Protein AF-A0A9W7M050-F1 (afdb_monomer_lite)

Secondary structure (DSSP, 8-state):
--HHHHHHHHHHTT-HHHHHHHTTS-TT---TTS--HHHHHHHTT-HHHHHHHHHHT--TT-----S-HHHHGGG---EEEEEE--TT--HHHHHHHHTTHHHHEEEEEEEEE---TTTT-HHHHHHHHHHHHHHHHHTTEEEEEEEEE-GGG--TTTTTT-SS-S---SEEEEEEEEE-----

InterPro domains:
  IPR029063 S-adenosyl-L-methionine-dependent methyltransferase superfamily [G3DSA:3.40.50.150] (47-179)
  IPR029063 S-adenosyl-L-methionine-dependent methyltransferase superfamily [SSF53335] (47-177)
  IPR051038 RMT2/GAMT Methyltransferase [PTHR32379] (58-179)

Structure (mmCIF, N/CA/C/O backbone):
data_AF-A0A9W7M050-F1
#
_entry.id   AF-A0A9W7M050-F1
#
loop_
_atom_site.group_PDB
_atom_site.id
_atom_site.type_symbol
_atom_site.label_atom_id
_atom_site.label_alt_id
_atom_site.label_comp_id
_atom_site.label_asym_id
_atom_site.label_entity_id
_atom_site.label_seq_id
_atom_site.pdbx_PDB_ins_code
_atom_site.Cartn_x
_atom_site.Cartn_y
_atom_site.Cartn_z
_atom_site.occupancy
_atom_site.B_iso_or_equiv
_atom_site.auth_seq_id
_atom_site.auth_comp_id
_atom_site.auth_asym_id
_atom_site.auth_atom_id
_atom_site.pdbx_PDB_model_num
ATOM 1 N N . MET A 1 1 ? 12.787 -13.987 -18.150 1.00 59.19 1 MET A N 1
ATOM 2 C CA . MET A 1 1 ? 12.359 -12.717 -17.549 1.00 59.19 1 MET A CA 1
ATOM 3 C C . MET A 1 1 ? 10.960 -12.915 -17.038 1.00 59.19 1 MET A C 1
ATOM 5 O O . MET A 1 1 ? 10.138 -13.454 -17.777 1.00 59.19 1 MET A O 1
ATOM 9 N N . GLU A 1 2 ? 10.729 -12.560 -15.784 1.00 73.81 2 GLU A N 1
ATOM 10 C CA . GLU A 1 2 ? 9.375 -12.525 -15.234 1.00 73.81 2 GLU A CA 1
ATOM 11 C C . GLU A 1 2 ? 8.538 -11.481 -15.983 1.00 73.81 2 GLU A C 1
ATOM 13 O O . GLU A 1 2 ? 9.077 -10.521 -16.540 1.00 73.81 2 GLU A O 1
ATOM 18 N N . THR A 1 3 ? 7.216 -11.657 -16.009 1.00 80.50 3 THR A N 1
ATOM 19 C CA . THR A 1 3 ? 6.269 -10.783 -16.727 1.00 80.50 3 THR A CA 1
ATOM 20 C C . THR A 1 3 ? 6.495 -9.298 -16.417 1.00 80.50 3 THR A C 1
ATOM 22 O O . THR A 1 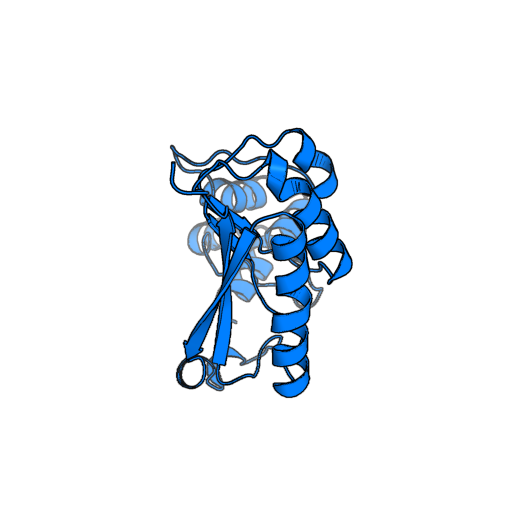3 ? 6.405 -8.448 -17.299 1.00 80.50 3 THR A O 1
ATOM 25 N N . GLY A 1 4 ? 6.849 -8.989 -15.169 1.00 80.00 4 GLY A N 1
ATOM 26 C CA . GLY A 1 4 ? 7.155 -7.640 -14.712 1.00 80.00 4 GLY A CA 1
ATOM 27 C C . GLY A 1 4 ? 8.453 -7.042 -15.271 1.00 80.00 4 GLY A C 1
ATOM 28 O O . GLY A 1 4 ? 8.472 -5.886 -15.695 1.00 80.00 4 GLY A O 1
ATOM 29 N N . GLU A 1 5 ? 9.529 -7.829 -15.345 1.00 82.69 5 GLU A N 1
ATOM 30 C CA . GLU A 1 5 ? 10.791 -7.402 -15.967 1.00 82.69 5 GLU A CA 1
ATOM 31 C C . GLU A 1 5 ? 10.604 -7.156 -17.467 1.00 82.69 5 GLU A C 1
ATOM 33 O O . GLU A 1 5 ? 11.090 -6.161 -18.003 1.00 82.69 5 GLU A O 1
ATOM 38 N N . GLN A 1 6 ? 9.850 -8.039 -18.133 1.00 88.12 6 GLN A N 1
ATOM 39 C CA . GLN A 1 6 ? 9.508 -7.895 -19.548 1.00 88.12 6 GLN A CA 1
ATOM 40 C C . GLN A 1 6 ? 8.700 -6.624 -19.808 1.00 88.12 6 GLN A C 1
ATOM 42 O O . GLN A 1 6 ? 8.883 -5.996 -20.850 1.00 88.12 6 GLN A O 1
ATOM 47 N N . LEU A 1 7 ? 7.821 -6.248 -18.874 1.00 89.31 7 LEU A N 1
ATOM 48 C CA . LEU A 1 7 ? 7.060 -5.008 -18.953 1.00 89.31 7 LEU A CA 1
ATOM 49 C C . LEU A 1 7 ? 7.968 -3.783 -18.781 1.00 89.31 7 LEU A C 1
ATOM 51 O O . LEU A 1 7 ? 7.862 -2.842 -19.562 1.00 89.31 7 LEU A O 1
ATOM 55 N N . CYS A 1 8 ? 8.895 -3.805 -17.819 1.00 89.06 8 CYS A N 1
ATOM 56 C CA . CYS A 1 8 ? 9.870 -2.725 -17.638 1.00 89.06 8 CYS A CA 1
ATOM 57 C C . CYS A 1 8 ? 10.791 -2.568 -18.858 1.00 89.06 8 CYS A C 1
ATOM 59 O O . CYS A 1 8 ? 11.098 -1.454 -19.273 1.00 89.06 8 CYS A O 1
ATOM 61 N N . GLU A 1 9 ? 11.234 -3.676 -19.453 1.00 90.88 9 GLU A N 1
ATOM 62 C CA . GLU A 1 9 ? 12.021 -3.659 -20.687 1.00 90.88 9 GLU A CA 1
ATOM 63 C C . GLU A 1 9 ? 11.214 -3.110 -21.872 1.00 90.88 9 GLU A C 1
ATOM 65 O O . GLU A 1 9 ? 11.725 -2.278 -22.619 1.00 90.88 9 GLU A O 1
ATOM 70 N N . ALA A 1 10 ? 9.952 -3.526 -22.022 1.00 92.25 10 ALA A N 1
ATOM 71 C CA . ALA A 1 10 ? 9.064 -3.017 -23.064 1.00 92.25 10 ALA A CA 1
ATOM 72 C C . ALA A 1 10 ? 8.846 -1.503 -22.930 1.00 92.25 10 ALA A C 1
ATOM 74 O O . ALA A 1 10 ? 8.980 -0.779 -23.912 1.00 92.25 10 ALA A O 1
ATOM 75 N N . ALA A 1 11 ? 8.595 -1.026 -21.706 1.00 92.06 11 ALA A N 1
ATOM 76 C CA . ALA A 1 11 ? 8.464 0.395 -21.403 1.00 92.06 11 ALA A CA 1
ATOM 77 C C . ALA A 1 11 ? 9.743 1.183 -21.728 1.00 92.06 11 ALA A C 1
ATOM 79 O O . ALA A 1 11 ? 9.670 2.242 -22.337 1.00 92.06 11 ALA A O 1
ATOM 80 N N . ARG A 1 12 ? 10.928 0.653 -21.395 1.00 92.62 12 ARG A N 1
ATOM 81 C CA . ARG A 1 12 ? 12.217 1.304 -21.699 1.00 92.62 12 ARG A CA 1
ATOM 82 C C . ARG A 1 12 ? 12.488 1.448 -23.202 1.00 92.62 12 ARG A C 1
ATOM 84 O O . ARG A 1 12 ? 13.210 2.359 -23.600 1.00 92.62 12 ARG A O 1
ATOM 91 N N . ASN A 1 13 ? 11.944 0.549 -24.018 1.00 93.56 13 ASN A N 1
ATOM 92 C CA . ASN A 1 13 ? 12.212 0.474 -25.455 1.00 93.56 13 ASN A CA 1
ATOM 93 C C . ASN A 1 13 ? 11.056 1.000 -26.328 1.00 93.56 13 ASN A C 1
ATOM 95 O O . ASN A 1 13 ? 11.101 0.803 -27.539 1.00 93.56 13 ASN A O 1
ATOM 99 N N . ASP A 1 14 ? 10.031 1.620 -25.731 1.00 94.06 14 ASP A N 1
ATOM 100 C CA . ASP A 1 14 ? 8.805 2.070 -26.416 1.00 94.06 14 ASP A CA 1
ATOM 101 C C . ASP A 1 14 ? 8.083 0.949 -27.205 1.00 94.06 14 ASP A C 1
ATOM 103 O O . ASP A 1 14 ? 7.452 1.164 -28.241 1.00 94.06 14 ASP A O 1
ATOM 107 N N . ASP A 1 15 ? 8.162 -0.299 -26.720 1.00 95.19 15 ASP A N 1
ATOM 108 C CA . ASP A 1 15 ? 7.455 -1.437 -27.320 1.00 95.19 15 ASP A CA 1
ATOM 109 C C . ASP A 1 15 ? 5.988 -1.439 -26.873 1.00 95.19 15 ASP A C 1
ATOM 111 O O . ASP A 1 15 ? 5.554 -2.196 -25.997 1.00 95.19 15 ASP A O 1
ATOM 115 N N . LEU A 1 16 ? 5.204 -0.552 -27.486 1.00 93.38 16 LEU A N 1
ATOM 116 C CA . LEU A 1 16 ? 3.806 -0.322 -27.135 1.00 93.38 16 LEU A CA 1
ATOM 117 C C . LEU A 1 16 ? 2.936 -1.581 -27.263 1.00 93.38 16 LEU A C 1
ATOM 119 O O . LEU A 1 16 ? 2.001 -1.774 -26.483 1.00 93.38 16 LEU A O 1
ATOM 123 N N . ALA A 1 17 ? 3.213 -2.447 -28.242 1.00 94.19 17 ALA A N 1
ATOM 124 C CA . ALA A 1 17 ? 2.464 -3.688 -28.430 1.00 94.19 17 ALA A CA 1
ATOM 125 C C . ALA A 1 17 ? 2.671 -4.628 -27.238 1.00 94.19 17 ALA A C 1
ATOM 127 O O . ALA A 1 17 ? 1.705 -5.174 -26.693 1.00 94.19 17 ALA A O 1
ATOM 128 N N . LYS A 1 18 ? 3.921 -4.758 -26.786 1.00 92.94 18 LYS A N 1
ATOM 129 C CA . LYS A 1 18 ? 4.263 -5.572 -25.626 1.00 92.94 18 LYS A CA 1
ATOM 130 C C . LYS A 1 18 ? 3.755 -4.946 -24.328 1.00 92.94 18 LYS A C 1
ATOM 132 O O . LYS A 1 18 ? 3.152 -5.671 -23.539 1.00 92.94 18 LYS A O 1
ATOM 137 N N . VAL A 1 19 ? 3.858 -3.623 -24.151 1.00 91.50 19 VAL A N 1
ATOM 138 C CA . VAL A 1 19 ? 3.256 -2.904 -23.006 1.00 91.50 19 VAL A CA 1
ATOM 139 C C . VAL A 1 19 ? 1.749 -3.163 -22.925 1.00 91.50 19 VAL A C 1
ATOM 141 O O . VAL A 1 19 ? 1.258 -3.536 -21.865 1.00 91.50 19 VAL A O 1
ATOM 144 N N . LYS A 1 20 ? 1.012 -3.069 -24.042 1.00 91.88 20 LYS A N 1
ATOM 145 C CA . LYS A 1 20 ? -0.431 -3.384 -24.087 1.00 91.88 20 LYS A CA 1
ATOM 146 C C . LYS A 1 20 ? -0.733 -4.830 -23.701 1.00 91.88 20 LYS A C 1
ATOM 148 O O . LYS A 1 20 ? -1.694 -5.073 -22.981 1.00 91.88 20 LYS A O 1
ATOM 153 N N . SER A 1 21 ? 0.077 -5.780 -24.169 1.00 92.00 21 SER A N 1
ATOM 154 C CA . SER A 1 21 ? -0.119 -7.206 -23.871 1.00 92.00 21 SER A CA 1
ATOM 155 C C . SER A 1 21 ? 0.186 -7.581 -22.418 1.00 92.00 21 SER A C 1
ATOM 157 O O . SER A 1 21 ? -0.372 -8.547 -21.905 1.00 92.00 21 SER A O 1
ATOM 159 N N . LEU A 1 22 ? 1.064 -6.815 -21.766 1.00 88.50 22 LEU A N 1
ATOM 160 C CA . LEU A 1 22 ? 1.535 -7.053 -20.402 1.00 88.50 22 LEU A CA 1
ATOM 161 C C . LEU A 1 22 ? 0.888 -6.099 -19.383 1.00 88.50 22 LEU A C 1
ATOM 163 O O . LEU A 1 22 ? 1.173 -6.189 -18.189 1.00 88.50 22 LEU A O 1
ATOM 167 N N . ALA A 1 23 ? 0.022 -5.184 -19.823 1.00 81.50 23 ALA A N 1
ATOM 168 C CA . ALA A 1 23 ? -0.703 -4.280 -18.943 1.00 81.50 23 ALA A CA 1
ATOM 169 C C . ALA A 1 23 ? -1.569 -5.084 -17.956 1.00 81.50 23 ALA A C 1
ATOM 171 O O . ALA A 1 23 ? -2.355 -5.942 -18.354 1.00 81.50 23 ALA A O 1
ATOM 172 N N . GLY A 1 24 ? -1.405 -4.817 -16.658 1.00 73.69 24 GLY A N 1
ATOM 173 C CA . GLY A 1 24 ? -1.996 -5.625 -15.584 1.00 73.69 24 GLY A CA 1
ATOM 174 C C . GLY A 1 24 ? -1.065 -6.697 -15.004 1.00 73.69 24 GLY A C 1
ATOM 175 O O . GLY A 1 24 ? -1.483 -7.435 -14.113 1.00 73.69 24 GLY A O 1
ATOM 176 N N . ALA A 1 25 ? 0.190 -6.773 -15.465 1.00 75.38 25 ALA A N 1
ATOM 177 C CA . ALA A 1 25 ? 1.250 -7.495 -14.764 1.00 75.38 25 ALA A CA 1
ATOM 178 C C . ALA A 1 25 ? 1.427 -6.974 -13.318 1.00 75.38 25 ALA A C 1
ATOM 180 O O . ALA A 1 25 ? 1.003 -5.854 -13.015 1.00 75.38 25 ALA A O 1
ATOM 181 N N . PRO A 1 26 ? 2.051 -7.765 -12.422 1.00 66.31 26 PRO A N 1
ATOM 182 C CA . PRO A 1 26 ? 2.241 -7.384 -11.026 1.00 66.31 26 PRO A CA 1
ATOM 183 C C . PRO A 1 26 ? 2.876 -5.997 -10.886 1.00 66.31 26 PRO A C 1
ATOM 185 O O . PRO A 1 26 ? 3.926 -5.714 -11.463 1.00 66.31 26 PRO A O 1
ATOM 188 N N . TRP A 1 27 ? 2.218 -5.131 -10.120 1.00 66.62 27 TRP A N 1
ATOM 189 C CA . TRP A 1 27 ? 2.580 -3.719 -9.971 1.00 66.62 27 TRP A CA 1
ATOM 190 C C . TRP A 1 27 ? 3.880 -3.506 -9.180 1.00 66.62 27 TRP A C 1
ATOM 192 O O . TRP A 1 27 ? 4.499 -2.454 -9.295 1.00 66.62 27 TRP A O 1
ATOM 202 N N . ASN A 1 28 ? 4.311 -4.505 -8.404 1.00 68.94 28 ASN A N 1
ATOM 203 C CA . ASN A 1 28 ? 5.553 -4.492 -7.631 1.00 68.94 28 ASN A CA 1
ATOM 204 C C . ASN A 1 28 ? 6.797 -4.849 -8.466 1.00 68.94 28 ASN A C 1
ATOM 206 O O . ASN A 1 28 ? 7.894 -4.960 -7.920 1.00 68.94 28 ASN A O 1
ATOM 210 N N . ALA A 1 29 ? 6.639 -5.065 -9.772 1.00 75.88 29 ALA A N 1
ATOM 211 C CA . ALA A 1 29 ? 7.754 -5.318 -10.662 1.00 75.88 29 ALA A CA 1
ATOM 212 C C . ALA A 1 29 ? 8.567 -4.047 -10.916 1.00 75.88 29 ALA A C 1
ATOM 214 O O . ALA A 1 29 ? 8.060 -3.055 -11.443 1.00 75.88 29 ALA A O 1
ATOM 215 N N . LEU A 1 30 ? 9.853 -4.118 -10.591 1.00 80.94 30 LEU A N 1
ATOM 216 C CA . LEU A 1 30 ? 10.809 -3.043 -10.805 1.00 80.94 30 LEU A CA 1
ATOM 217 C C . LEU A 1 30 ? 11.945 -3.536 -11.697 1.00 80.94 30 LEU A C 1
ATOM 219 O O . LEU A 1 30 ? 12.305 -4.712 -11.715 1.00 80.94 30 LEU A O 1
ATOM 223 N N . SER A 1 31 ? 12.532 -2.611 -12.443 1.00 82.50 31 SER A N 1
ATOM 224 C CA . SER A 1 31 ? 13.787 -2.849 -13.145 1.00 82.50 31 SER A CA 1
ATOM 225 C C . SER A 1 31 ? 14.973 -2.964 -12.177 1.00 82.50 31 SER A C 1
ATOM 227 O O . SER A 1 31 ? 14.872 -2.625 -11.000 1.00 82.50 31 SER A O 1
ATOM 229 N N . GLN A 1 32 ? 16.142 -3.374 -12.683 1.00 80.12 32 GLN A N 1
ATOM 230 C CA . GLN A 1 32 ? 17.382 -3.437 -11.890 1.00 80.12 32 GLN A CA 1
ATOM 231 C C . GLN A 1 32 ? 17.797 -2.086 -11.277 1.00 80.12 32 GLN A C 1
ATOM 233 O O . GLN A 1 32 ? 18.514 -2.063 -10.282 1.00 80.12 32 GLN A O 1
ATOM 238 N N . SER A 1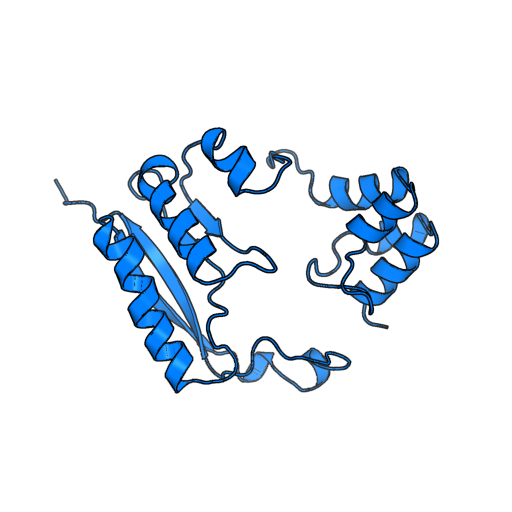 33 ? 17.341 -0.968 -11.852 1.00 82.50 33 SER A N 1
ATOM 239 C CA . SER A 1 33 ? 17.532 0.392 -11.335 1.00 82.50 33 SER A CA 1
ATOM 240 C C . SER A 1 33 ? 16.413 0.846 -10.385 1.00 82.50 33 SER A C 1
ATOM 242 O O . SER A 1 33 ? 16.316 2.031 -10.086 1.00 82.50 33 SER A O 1
ATOM 244 N N . ASN A 1 34 ? 15.577 -0.078 -9.899 1.00 82.31 34 ASN A N 1
ATOM 245 C CA . ASN A 1 34 ? 14.461 0.174 -8.982 1.00 82.31 34 ASN A CA 1
ATOM 246 C C . ASN A 1 34 ? 13.384 1.130 -9.538 1.00 82.31 34 ASN A C 1
ATOM 248 O O . ASN A 1 34 ? 12.714 1.821 -8.777 1.00 82.31 34 ASN A O 1
ATOM 252 N N . GLN A 1 35 ? 13.227 1.169 -10.864 1.00 85.62 35 GLN A N 1
ATOM 253 C CA . GLN A 1 35 ? 12.197 1.950 -11.562 1.00 85.62 35 GLN A CA 1
ATOM 254 C C . GLN A 1 35 ? 11.082 1.034 -12.060 1.00 85.62 35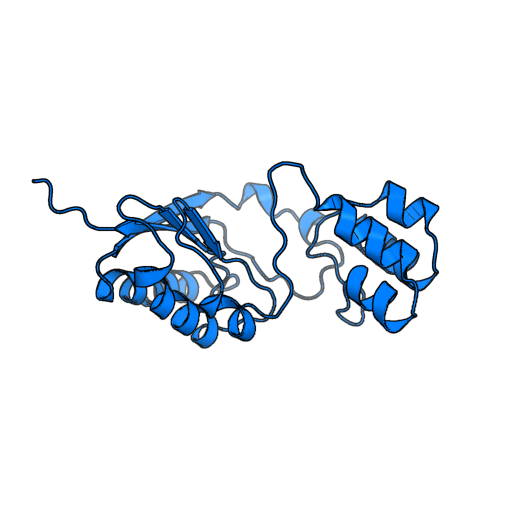 GLN A C 1
ATOM 256 O O . GLN A 1 35 ? 11.378 -0.028 -12.624 1.00 85.62 35 GLN A O 1
ATOM 261 N N . SER A 1 36 ? 9.830 1.458 -11.905 1.00 89.25 36 SER A N 1
ATOM 262 C CA . SER A 1 36 ? 8.673 0.782 -12.492 1.00 89.25 36 SER A CA 1
ATOM 263 C C . SER A 1 36 ? 8.595 1.019 -14.005 1.00 89.25 36 SER A C 1
ATOM 265 O O . SER A 1 36 ? 9.238 1.914 -14.558 1.00 89.25 36 SER A O 1
ATOM 267 N N . ALA A 1 37 ? 7.760 0.244 -14.699 1.00 90.81 37 ALA A N 1
ATOM 268 C CA . ALA A 1 37 ? 7.465 0.480 -16.113 1.00 90.81 37 ALA A CA 1
ATOM 269 C C . ALA A 1 37 ? 6.856 1.875 -16.368 1.00 90.81 37 ALA A C 1
ATOM 271 O O . ALA A 1 37 ? 7.095 2.471 -17.419 1.00 90.81 37 ALA A O 1
ATOM 272 N N . GLY A 1 38 ? 6.098 2.407 -15.402 1.00 90.62 38 GLY A N 1
ATOM 273 C CA . GLY A 1 38 ? 5.542 3.758 -15.467 1.00 90.62 38 GLY A CA 1
ATOM 274 C C . GLY A 1 38 ? 6.632 4.825 -15.403 1.00 90.62 38 GLY A C 1
ATOM 275 O O . GLY A 1 38 ? 6.668 5.694 -16.271 1.00 90.62 38 GLY A O 1
ATOM 276 N N . ASP A 1 39 ? 7.555 4.703 -14.442 1.00 90.81 39 ASP A N 1
ATOM 277 C CA . ASP A 1 39 ? 8.692 5.625 -14.287 1.00 90.81 39 ASP A CA 1
ATOM 278 C C . ASP A 1 39 ? 9.554 5.638 -15.551 1.00 90.81 39 ASP A C 1
ATOM 280 O O . ASP A 1 39 ? 9.840 6.695 -16.103 1.00 90.81 39 ASP A O 1
ATOM 284 N N . LEU A 1 40 ? 9.886 4.453 -16.077 1.00 93.19 40 LEU A N 1
ATOM 285 C CA . LEU A 1 40 ? 10.680 4.311 -17.300 1.00 93.19 40 LEU A CA 1
ATOM 286 C C . LEU A 1 40 ? 10.008 4.960 -18.515 1.00 93.19 40 LEU A C 1
ATOM 288 O O . LEU A 1 40 ? 10.692 5.583 -19.324 1.00 93.19 40 LEU A O 1
ATOM 292 N N . SER A 1 41 ? 8.685 4.822 -18.640 1.00 93.44 41 SER A N 1
ATOM 293 C CA . SER A 1 41 ? 7.928 5.447 -19.732 1.00 93.44 41 SER A CA 1
ATOM 294 C C . SER A 1 41 ? 7.953 6.973 -19.615 1.00 93.44 41 SER A C 1
ATOM 296 O O . SER A 1 41 ? 8.178 7.663 -20.606 1.00 93.44 41 SER A O 1
ATOM 298 N N . MET A 1 42 ? 7.763 7.508 -18.405 1.00 92.56 42 MET A N 1
ATOM 299 C CA . MET A 1 42 ? 7.758 8.953 -18.154 1.00 92.56 42 MET A CA 1
ATOM 300 C C . MET A 1 42 ? 9.142 9.583 -18.330 1.00 92.56 42 MET A C 1
ATOM 302 O O . MET A 1 42 ? 9.260 10.590 -19.028 1.00 92.56 42 MET A O 1
ATOM 306 N N . ASP A 1 43 ? 10.185 8.976 -17.760 1.00 92.81 43 ASP A N 1
ATOM 307 C CA . ASP A 1 43 ? 11.568 9.466 -17.839 1.00 92.81 43 ASP A CA 1
ATOM 308 C C . ASP A 1 43 ? 12.074 9.521 -19.290 1.00 92.81 43 ASP A C 1
ATOM 310 O O . ASP A 1 43 ? 12.859 10.400 -19.649 1.00 92.81 43 ASP A O 1
ATOM 314 N N . ALA A 1 44 ? 11.608 8.598 -20.138 1.00 92.62 44 ALA A N 1
ATOM 315 C CA . ALA A 1 44 ? 11.955 8.539 -21.556 1.00 92.62 44 ALA A CA 1
ATOM 316 C C . ALA A 1 44 ? 11.029 9.371 -22.468 1.00 92.62 44 ALA A C 1
ATOM 318 O O . ALA A 1 44 ? 11.296 9.492 -23.663 1.00 92.62 44 ALA A O 1
ATOM 319 N N . GLY A 1 45 ? 9.955 9.963 -21.930 1.00 93.94 45 GLY A N 1
ATOM 320 C CA . GLY A 1 45 ? 8.979 10.741 -22.700 1.00 93.94 45 GLY A CA 1
ATOM 321 C C . GLY A 1 45 ? 7.992 9.906 -23.529 1.00 93.94 45 GLY A C 1
ATOM 322 O O . GLY A 1 45 ? 7.332 10.443 -24.419 1.00 93.94 45 GLY A O 1
ATOM 323 N N . TYR A 1 46 ? 7.857 8.609 -23.246 1.00 95.75 46 TYR A N 1
ATOM 324 C CA . TYR A 1 46 ? 6.943 7.689 -23.931 1.00 95.75 46 TYR A CA 1
ATOM 325 C C . TYR A 1 46 ? 5.525 7.777 -23.355 1.00 95.75 46 TYR A C 1
ATOM 327 O O . TYR A 1 46 ? 5.040 6.896 -22.638 1.00 95.75 46 TYR A O 1
ATOM 335 N N . GLN A 1 47 ? 4.849 8.878 -23.684 1.00 94.06 47 GLN A N 1
ATOM 336 C CA . GLN A 1 47 ? 3.519 9.209 -23.172 1.00 94.06 47 GLN A CA 1
ATOM 337 C C . GLN A 1 47 ? 2.476 8.111 -23.453 1.00 94.06 47 GLN A C 1
ATOM 339 O O . GLN A 1 47 ? 1.696 7.770 -22.567 1.00 94.06 47 GLN A O 1
ATOM 344 N N . GLU A 1 48 ? 2.471 7.514 -24.650 1.00 94.25 48 GLU A N 1
ATOM 345 C CA . GLU A 1 48 ? 1.497 6.468 -25.003 1.00 94.25 48 GLU A CA 1
ATOM 346 C C . GLU A 1 48 ? 1.676 5.193 -24.168 1.00 94.25 48 GLU A C 1
ATOM 348 O O . GLU A 1 48 ? 0.691 4.599 -23.721 1.00 94.25 48 GLU A O 1
ATOM 353 N N . ALA A 1 49 ? 2.922 4.776 -23.920 1.00 92.75 49 ALA A N 1
ATOM 354 C CA . ALA A 1 49 ? 3.219 3.622 -23.077 1.00 92.75 49 ALA A CA 1
ATOM 355 C C . ALA A 1 49 ? 2.757 3.864 -21.631 1.00 92.75 49 ALA A C 1
ATOM 357 O O . ALA A 1 49 ? 2.076 3.014 -21.047 1.00 92.75 49 ALA A O 1
ATOM 358 N N . PHE A 1 50 ? 3.039 5.053 -21.087 1.00 91.94 50 PHE A N 1
ATOM 359 C CA . PHE A 1 50 ? 2.548 5.464 -19.771 1.00 91.94 50 PHE A CA 1
ATOM 360 C C . PHE A 1 50 ? 1.015 5.471 -19.705 1.00 91.94 50 PHE A C 1
ATOM 362 O O . PHE A 1 50 ? 0.423 4.948 -18.760 1.00 91.94 50 PHE A O 1
ATOM 369 N N . GLU A 1 51 ? 0.346 6.010 -20.725 1.00 91.62 51 GLU A N 1
ATOM 370 C CA . GLU A 1 51 ? -1.113 6.052 -20.777 1.00 91.62 51 GLU A CA 1
ATOM 371 C C . GLU A 1 51 ? -1.737 4.661 -20.838 1.00 91.62 51 GLU A C 1
ATOM 373 O O . GLU A 1 51 ? -2.754 4.436 -20.186 1.00 91.62 51 GLU A O 1
ATOM 378 N N . VAL A 1 52 ? -1.143 3.708 -21.560 1.00 91.38 52 VAL A N 1
ATOM 379 C CA . VAL A 1 52 ? -1.606 2.311 -21.557 1.00 91.38 52 VAL A CA 1
ATOM 380 C C . VAL A 1 52 ? -1.534 1.713 -20.152 1.00 91.38 52 VAL A C 1
ATOM 382 O O . VAL A 1 52 ? -2.519 1.129 -19.692 1.00 91.38 52 VAL A O 1
ATOM 385 N N . LEU A 1 53 ? -0.406 1.893 -19.460 1.00 89.38 53 LEU A N 1
ATOM 386 C CA . LEU A 1 53 ? -0.221 1.424 -18.084 1.00 89.38 53 LEU A CA 1
ATOM 387 C C . LEU A 1 53 ? -1.254 2.050 -17.139 1.00 89.38 53 LEU A C 1
ATOM 389 O O . LEU A 1 53 ? -1.912 1.346 -16.375 1.00 89.38 53 LEU A O 1
ATOM 393 N N . LEU A 1 54 ? -1.456 3.364 -17.241 1.00 87.88 54 LEU A N 1
ATOM 394 C CA . LEU A 1 54 ? -2.426 4.105 -16.440 1.00 87.88 54 LEU A CA 1
ATOM 395 C C . LEU A 1 54 ? -3.873 3.679 -16.737 1.00 87.88 54 LEU A C 1
ATOM 397 O O . LEU A 1 54 ? -4.689 3.517 -15.827 1.00 87.88 54 LEU A O 1
ATOM 401 N N . ASN A 1 55 ? -4.211 3.497 -18.013 1.00 88.25 55 ASN A N 1
ATOM 402 C CA . ASN A 1 55 ? -5.558 3.146 -18.456 1.00 88.25 55 ASN A CA 1
ATOM 403 C C . ASN A 1 55 ? -5.952 1.722 -18.046 1.00 88.25 55 ASN A C 1
ATOM 405 O O . ASN A 1 55 ? -7.142 1.473 -17.872 1.00 88.25 55 ASN A O 1
ATOM 409 N N . ALA A 1 56 ? -4.996 0.822 -17.799 1.00 84.5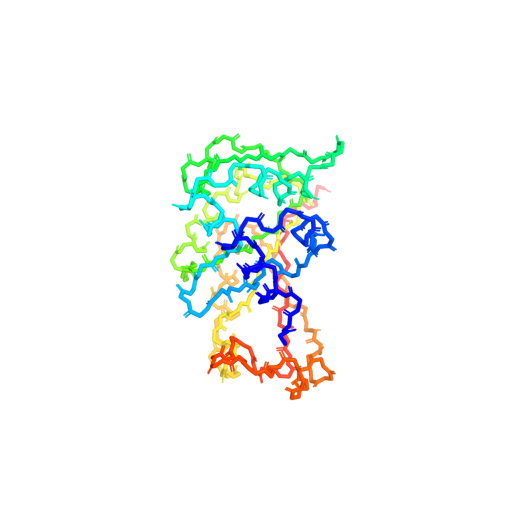6 56 ALA A N 1
ATOM 410 C CA . ALA A 1 56 ? -5.283 -0.496 -17.227 1.00 84.56 56 ALA A CA 1
ATOM 411 C C . ALA A 1 56 ? -5.948 -0.408 -15.835 1.00 84.56 56 ALA A C 1
ATOM 413 O O . ALA A 1 56 ? -6.738 -1.277 -15.461 1.00 84.56 56 ALA A O 1
ATOM 414 N N . GLY A 1 57 ? -5.673 0.667 -15.085 1.00 78.50 57 GLY A N 1
ATOM 415 C CA . GLY A 1 57 ? -6.315 0.964 -13.803 1.00 78.50 57 GLY A CA 1
ATOM 416 C C . GLY A 1 57 ? -7.660 1.695 -13.916 1.00 78.50 57 GLY A C 1
ATOM 417 O O . GLY A 1 57 ? -8.418 1.727 -12.947 1.00 78.50 57 GLY A O 1
ATOM 418 N N . LYS A 1 58 ? -7.997 2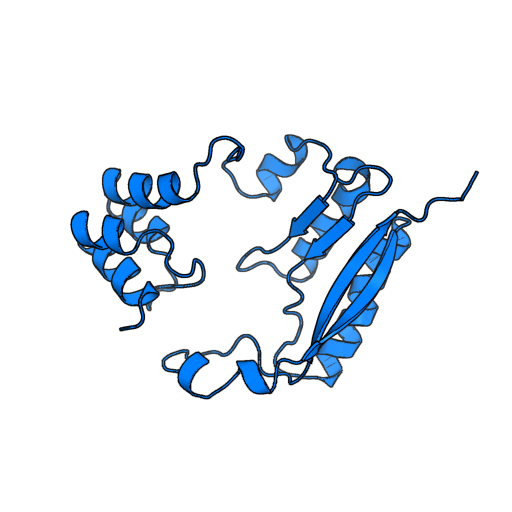.272 -15.080 1.00 84.69 58 LYS A N 1
ATOM 419 C CA . LYS A 1 58 ? -9.246 3.024 -15.273 1.00 84.69 58 LYS A CA 1
ATOM 420 C C . LYS A 1 58 ? -10.417 2.072 -15.508 1.00 84.69 58 LYS A C 1
ATOM 422 O O . LYS A 1 58 ? -10.480 1.366 -16.510 1.00 84.69 58 LYS A O 1
ATOM 427 N N . LYS A 1 59 ? -11.385 2.089 -14.592 1.00 85.62 59 LYS A N 1
ATOM 428 C CA . LYS A 1 59 ? -12.655 1.351 -14.683 1.00 85.62 59 LYS A CA 1
ATOM 429 C C . LYS A 1 59 ? -13.809 2.297 -14.348 1.00 85.62 59 LYS A C 1
ATOM 431 O O . LYS A 1 59 ? -13.600 3.285 -13.653 1.00 85.62 59 LYS A O 1
ATOM 436 N N . ASN A 1 60 ? -15.026 1.991 -14.805 1.00 89.06 60 ASN A N 1
ATOM 437 C CA . ASN A 1 60 ? -16.196 2.880 -14.669 1.00 89.06 60 ASN A CA 1
ATOM 438 C C . ASN A 1 60 ? -16.507 3.308 -13.221 1.00 89.06 60 ASN A C 1
ATOM 440 O O . ASN A 1 60 ? -17.108 4.354 -13.005 1.00 89.06 60 ASN A O 1
ATOM 444 N N . ASN A 1 61 ? -16.106 2.507 -12.235 1.00 90.75 61 ASN A N 1
ATOM 445 C CA . ASN A 1 61 ? -16.314 2.726 -10.804 1.00 90.75 61 ASN A CA 1
ATOM 446 C C . ASN A 1 61 ? -15.015 3.055 -10.042 1.00 90.75 61 ASN A C 1
ATOM 448 O O . ASN A 1 61 ? -14.973 2.914 -8.823 1.00 90.75 61 ASN A O 1
ATOM 452 N N . VAL A 1 62 ? -13.950 3.450 -10.747 1.00 91.12 62 VAL A N 1
ATOM 453 C CA . VAL A 1 62 ? -12.649 3.790 -10.159 1.00 91.12 62 VAL A CA 1
ATOM 454 C C . VAL A 1 62 ? -12.337 5.258 -10.434 1.00 91.12 62 VAL A C 1
ATOM 456 O O . VAL A 1 62 ? -12.229 5.678 -11.585 1.00 91.12 62 VAL A O 1
ATOM 459 N N . LYS A 1 63 ? -12.156 6.038 -9.364 1.00 90.56 63 LYS A N 1
ATOM 460 C CA . LYS A 1 63 ? -11.669 7.421 -9.417 1.00 90.56 63 LYS A CA 1
ATOM 461 C C . LYS A 1 63 ? -10.181 7.423 -9.076 1.00 90.56 63 LYS A C 1
ATOM 463 O O . LYS A 1 63 ? -9.808 7.074 -7.962 1.00 90.56 63 LYS A O 1
ATOM 468 N N . LEU A 1 64 ? -9.344 7.812 -10.034 1.00 90.19 64 LEU A N 1
ATOM 469 C CA . LEU A 1 64 ? -7.909 7.992 -9.811 1.00 90.19 64 LEU A CA 1
ATOM 470 C C . LEU A 1 64 ? -7.650 9.400 -9.264 1.00 90.19 64 LEU A C 1
ATOM 472 O O . LEU A 1 64 ? -8.144 10.378 -9.826 1.00 90.19 64 LEU A O 1
ATOM 476 N N . ILE A 1 65 ? -6.875 9.495 -8.184 1.00 91.81 65 ILE A N 1
ATOM 477 C CA . ILE A 1 65 ? -6.434 10.762 -7.589 1.00 91.81 65 ILE A CA 1
ATOM 478 C C . ILE A 1 65 ? -4.909 10.781 -7.668 1.00 91.81 65 ILE A C 1
ATOM 480 O O . ILE A 1 65 ? -4.250 9.889 -7.142 1.00 91.81 65 ILE A O 1
ATOM 484 N N . PHE A 1 66 ? -4.360 11.761 -8.384 1.00 90.62 66 PHE A N 1
ATOM 485 C CA . PHE A 1 66 ? -2.933 11.829 -8.695 1.00 90.62 66 PHE A CA 1
ATOM 486 C C . PHE A 1 66 ? -2.183 12.677 -7.671 1.00 90.62 66 PHE A C 1
ATOM 488 O O . PHE A 1 66 ? -2.576 13.809 -7.400 1.00 90.62 66 PHE A O 1
ATOM 495 N N . GLY A 1 67 ? -1.074 12.148 -7.161 1.00 91.06 67 GLY A N 1
ATOM 496 C CA . GLY A 1 67 ? -0.175 12.825 -6.230 1.00 91.06 67 GLY A CA 1
ATOM 497 C C . GLY A 1 67 ? 0.368 11.856 -5.187 1.00 91.06 67 GLY A C 1
ATOM 498 O O . GLY A 1 67 ? -0.107 10.724 -5.078 1.00 91.06 67 GLY A O 1
ATOM 499 N N . ARG A 1 68 ? 1.356 12.296 -4.406 1.00 93.00 68 ARG A N 1
ATOM 500 C CA . ARG A 1 68 ? 1.734 11.556 -3.198 1.00 93.00 68 ARG A CA 1
ATOM 501 C C . ARG A 1 68 ? 0.585 11.649 -2.207 1.00 93.00 68 ARG A C 1
ATOM 503 O O . ARG A 1 68 ? -0.066 12.695 -2.126 1.00 93.00 68 ARG A O 1
ATOM 510 N N . TRP A 1 69 ? 0.344 10.588 -1.445 1.00 95.38 69 TRP A N 1
ATOM 511 C CA . TRP A 1 69 ? -0.776 10.572 -0.509 1.00 95.38 69 TRP A CA 1
ATOM 512 C C . TRP A 1 69 ? -0.671 11.733 0.495 1.00 95.38 69 TRP A C 1
ATOM 514 O O . TRP A 1 69 ? -1.680 12.371 0.764 1.00 95.38 69 TRP A O 1
ATOM 524 N N . GLN A 1 70 ? 0.538 12.106 0.930 1.00 96.00 70 GLN A N 1
ATOM 525 C CA . GLN A 1 70 ? 0.799 13.238 1.828 1.00 96.00 70 GLN A CA 1
ATOM 526 C C . GLN A 1 70 ? 0.281 14.576 1.265 1.00 96.00 70 GLN A C 1
ATOM 528 O O . GLN A 1 70 ? -0.228 15.417 2.004 1.00 96.00 70 GLN A O 1
ATOM 533 N N . ASP A 1 71 ? 0.368 14.773 -0.054 1.00 97.12 71 ASP A N 1
ATOM 534 C CA . ASP A 1 71 ? -0.032 16.024 -0.711 1.00 97.12 71 ASP A CA 1
ATOM 535 C C . ASP A 1 71 ? -1.550 16.076 -0.977 1.00 97.12 71 ASP A C 1
ATOM 537 O O . ASP A 1 71 ? -2.151 17.152 -1.052 1.00 97.12 71 ASP A O 1
ATOM 541 N N . ILE A 1 72 ? -2.189 14.911 -1.123 1.00 97.12 72 ILE A N 1
ATOM 542 C CA . ILE A 1 72 ? -3.585 14.781 -1.572 1.00 97.12 72 ILE A CA 1
ATOM 543 C C . ILE A 1 72 ? -4.542 14.255 -0.498 1.00 97.12 72 ILE A C 1
ATOM 545 O O . ILE A 1 72 ? -5.752 14.327 -0.695 1.00 97.12 72 ILE A O 1
ATOM 549 N N . VAL A 1 73 ? -4.048 13.797 0.659 1.00 96.94 73 VAL A N 1
ATOM 550 C CA . VAL A 1 73 ? -4.865 13.237 1.757 1.00 96.94 73 VAL A CA 1
ATOM 551 C C . VAL A 1 73 ? -5.959 14.201 2.223 1.00 96.94 73 VAL A C 1
ATOM 553 O O . VAL A 1 73 ? -7.055 13.791 2.597 1.00 96.94 73 VAL A O 1
ATOM 556 N N . SER A 1 74 ? -5.702 15.509 2.142 1.00 95.69 74 SER A N 1
ATOM 557 C CA . SER A 1 74 ? -6.669 16.553 2.492 1.00 95.69 74 SER A CA 1
ATOM 558 C C . SER A 1 74 ? -7.883 16.607 1.553 1.00 95.69 74 SER A C 1
ATOM 560 O O . SER A 1 74 ? -8.955 17.028 1.997 1.00 95.69 74 SER A O 1
ATOM 562 N N . GLN A 1 75 ? -7.716 16.156 0.305 1.00 96.12 75 GLN A N 1
ATOM 563 C CA . GLN A 1 75 ? -8.715 16.140 -0.768 1.00 96.12 75 GLN A CA 1
ATOM 564 C C . GLN A 1 75 ? -9.542 14.846 -0.786 1.00 96.12 75 GLN A C 1
ATOM 566 O O . GLN A 1 75 ? -10.523 14.757 -1.523 1.00 96.12 75 GLN A O 1
ATOM 571 N N . LEU A 1 76 ? -9.133 13.835 -0.012 1.00 96.50 76 LEU A N 1
ATOM 572 C CA . LEU A 1 76 ? -9.838 12.564 0.079 1.00 96.50 76 LEU A CA 1
ATOM 573 C C . LEU A 1 76 ? -11.166 12.716 0.832 1.00 96.50 76 LEU A C 1
ATOM 575 O O . LEU A 1 76 ? -11.294 13.504 1.773 1.00 96.50 76 LEU A O 1
ATOM 579 N N . GLU A 1 77 ? -12.149 11.934 0.396 1.00 96.44 77 GLU A N 1
ATOM 580 C CA . GLU A 1 77 ? -13.463 11.815 1.026 1.00 96.44 77 GLU A CA 1
ATOM 581 C C . GLU A 1 77 ? -13.415 10.791 2.177 1.00 96.44 77 GLU A C 1
ATOM 583 O O . GLU A 1 77 ? -12.356 10.248 2.500 1.00 96.44 77 GLU A O 1
ATOM 588 N N . SER A 1 78 ? -14.559 10.529 2.810 1.00 97.31 78 SER A N 1
ATOM 589 C CA . SER A 1 78 ? -14.681 9.426 3.765 1.00 97.31 78 SER A CA 1
ATOM 590 C C . SER A 1 78 ? -15.133 8.150 3.052 1.00 97.31 78 SER A C 1
ATOM 592 O O . SER A 1 78 ? -15.997 8.196 2.172 1.00 97.31 78 SER A O 1
ATOM 594 N N . TYR A 1 79 ? -14.611 7.000 3.470 1.00 97.44 79 TYR A N 1
ATOM 595 C CA . TYR A 1 79 ? -14.823 5.709 2.821 1.00 97.44 79 TYR A CA 1
ATOM 596 C C . TYR A 1 79 ? -15.335 4.653 3.801 1.00 97.44 79 TYR A C 1
ATOM 598 O O . TYR A 1 79 ? -15.064 4.698 5.000 1.00 97.44 79 TYR A O 1
ATOM 606 N N . ASP A 1 80 ? -16.072 3.685 3.263 1.00 97.56 80 ASP A N 1
ATOM 607 C CA . ASP A 1 80 ? -16.552 2.504 3.991 1.00 97.56 80 ASP A CA 1
ATOM 608 C C . ASP A 1 80 ? -15.433 1.467 4.192 1.00 97.56 80 ASP A C 1
ATOM 610 O O . ASP A 1 80 ? -15.500 0.617 5.076 1.00 97.56 80 ASP A O 1
ATOM 614 N N . GLY A 1 81 ? -14.376 1.549 3.383 1.00 97.38 81 GLY A N 1
ATOM 615 C CA . GLY A 1 81 ? -13.200 0.706 3.503 1.00 97.38 81 GLY A CA 1
ATOM 616 C C . GLY A 1 81 ? -11.949 1.418 3.008 1.00 97.38 81 GLY A C 1
ATOM 617 O O . GLY A 1 81 ? -12.000 2.139 2.012 1.00 97.38 81 GLY A O 1
ATOM 618 N N . ILE A 1 82 ? -10.830 1.212 3.696 1.00 97.94 82 ILE A N 1
ATOM 619 C CA . ILE A 1 82 ? -9.518 1.743 3.319 1.00 97.94 82 ILE A CA 1
ATOM 620 C C . ILE A 1 82 ? -8.504 0.600 3.385 1.00 97.94 82 ILE A C 1
ATOM 622 O O . ILE A 1 82 ? -8.395 -0.069 4.410 1.00 97.94 82 ILE A O 1
ATOM 626 N N . PHE A 1 83 ? -7.746 0.406 2.305 1.00 97.25 83 PHE A N 1
ATOM 627 C CA . PHE A 1 83 ? -6.568 -0.459 2.288 1.00 97.25 83 PHE A CA 1
ATOM 628 C C . PHE A 1 83 ? -5.332 0.382 1.961 1.00 97.25 83 PHE A C 1
ATOM 630 O O . PHE A 1 83 ? -5.290 1.009 0.903 1.00 97.25 83 PHE A O 1
ATOM 637 N N . PHE A 1 84 ? -4.360 0.434 2.871 1.00 96.31 84 PHE A N 1
ATOM 638 C CA . PHE A 1 84 ? -3.148 1.244 2.718 1.00 96.31 84 PHE A CA 1
ATOM 639 C C . PHE A 1 84 ? -1.930 0.361 2.403 1.00 96.31 84 PHE A C 1
ATOM 641 O O . PHE A 1 84 ? -1.465 -0.395 3.252 1.00 96.31 84 PHE A O 1
ATOM 648 N N . ASP A 1 85 ? -1.427 0.434 1.172 1.00 93.38 85 ASP A N 1
ATOM 649 C CA . ASP A 1 85 ? -0.276 -0.340 0.688 1.00 93.38 85 ASP A CA 1
ATOM 650 C C . ASP A 1 85 ? 0.567 0.532 -0.243 1.00 93.38 85 ASP A C 1
ATOM 652 O O . ASP A 1 85 ? 0.242 0.755 -1.409 1.00 93.38 85 ASP A O 1
ATOM 656 N N . THR A 1 86 ? 1.612 1.114 0.326 1.00 89.38 86 THR A N 1
ATOM 657 C CA . THR A 1 86 ? 2.455 2.126 -0.307 1.00 89.38 86 THR A CA 1
ATOM 658 C C . THR A 1 86 ? 3.901 1.653 -0.305 1.00 89.38 86 THR A C 1
ATOM 660 O O . THR A 1 86 ? 4.422 1.217 0.723 1.00 89.38 86 THR A O 1
ATOM 663 N N . TYR A 1 87 ? 4.577 1.767 -1.446 1.00 82.94 87 TYR A N 1
ATOM 664 C CA . TYR A 1 87 ? 5.978 1.375 -1.571 1.00 82.94 87 TYR A CA 1
ATOM 665 C C . TYR A 1 87 ? 6.921 2.425 -0.967 1.00 82.94 87 TYR A C 1
ATOM 667 O O . TYR A 1 87 ? 6.760 3.618 -1.207 1.00 82.94 87 TYR A O 1
ATOM 675 N N . GLY A 1 88 ? 7.950 1.971 -0.244 1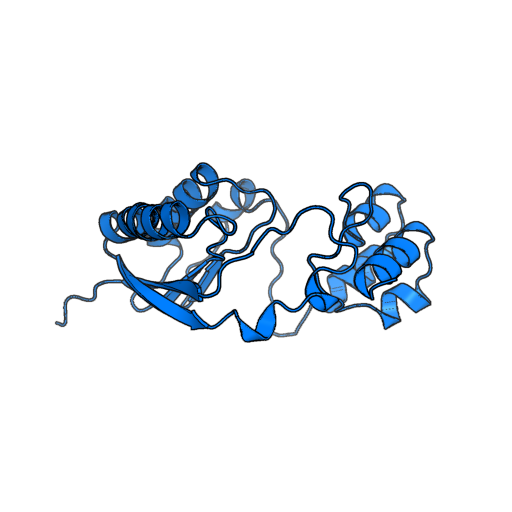.00 78.94 88 GLY A N 1
ATOM 676 C CA . GLY A 1 88 ? 9.023 2.835 0.264 1.00 78.94 88 GLY A CA 1
ATOM 677 C C . GLY A 1 88 ? 8.668 3.666 1.500 1.00 78.94 88 GLY A C 1
ATOM 678 O O . GLY A 1 88 ? 9.460 4.521 1.887 1.00 78.94 88 GLY A O 1
ATOM 679 N N . GLU A 1 89 ? 7.519 3.406 2.121 1.00 83.56 89 GLU A N 1
ATOM 680 C CA . GLU A 1 89 ? 7.101 4.070 3.355 1.00 83.56 89 GLU A CA 1
ATOM 681 C C . GLU A 1 89 ? 7.659 3.356 4.595 1.00 83.56 89 GLU A C 1
ATOM 683 O O . GLU A 1 89 ? 7.778 2.126 4.641 1.00 83.56 89 GLU A O 1
ATOM 688 N N . TYR A 1 90 ? 7.995 4.134 5.623 1.00 88.50 90 TYR A N 1
ATOM 689 C CA . TYR A 1 90 ? 8.480 3.628 6.902 1.00 88.50 90 TYR A CA 1
ATOM 690 C C . TYR A 1 90 ? 7.375 3.664 7.960 1.00 88.50 90 TYR A C 1
ATOM 692 O O . TYR A 1 90 ? 6.286 4.202 7.775 1.00 88.50 90 TYR A O 1
ATOM 700 N N . TYR A 1 91 ? 7.684 3.128 9.143 1.00 90.38 91 TYR A N 1
ATOM 701 C CA . TYR A 1 91 ? 6.762 3.129 10.282 1.00 90.38 91 TYR A CA 1
ATOM 702 C C . TYR A 1 91 ? 6.198 4.527 10.602 1.00 90.38 91 TYR A C 1
ATOM 704 O O . TYR A 1 91 ? 5.038 4.663 10.979 1.00 90.38 91 TYR A O 1
ATOM 712 N N . LYS A 1 92 ? 7.010 5.581 10.444 1.00 93.38 92 LYS A N 1
ATOM 713 C CA . LYS A 1 92 ? 6.581 6.962 10.698 1.00 93.38 92 LYS A CA 1
ATOM 714 C C . LYS A 1 92 ? 5.465 7.398 9.746 1.00 93.38 92 LYS A C 1
ATOM 716 O O . LYS A 1 92 ? 4.533 8.056 10.194 1.00 93.38 92 LYS A O 1
ATOM 721 N N . ASP A 1 93 ? 5.565 7.023 8.479 1.00 94.56 93 ASP A N 1
ATOM 722 C CA . ASP A 1 93 ? 4.620 7.408 7.435 1.00 94.56 93 ASP A CA 1
ATOM 723 C C . ASP A 1 93 ? 3.289 6.661 7.610 1.00 94.56 93 ASP A C 1
ATOM 725 O O . ASP A 1 93 ? 2.219 7.261 7.525 1.00 94.56 93 ASP A O 1
ATOM 729 N N . LEU A 1 94 ? 3.345 5.380 8.001 1.00 94.75 94 LEU A N 1
ATOM 730 C CA . LEU A 1 94 ? 2.157 4.621 8.411 1.00 94.75 94 LEU A CA 1
ATOM 731 C C . LEU A 1 94 ? 1.457 5.279 9.612 1.00 94.75 94 LEU A C 1
ATOM 733 O O . LEU A 1 94 ? 0.243 5.485 9.600 1.00 94.75 94 LEU A O 1
ATOM 737 N N . ARG A 1 95 ? 2.231 5.671 10.630 1.00 94.88 95 ARG A N 1
ATOM 738 C CA . ARG A 1 95 ? 1.707 6.371 11.808 1.00 94.88 95 ARG A CA 1
ATOM 739 C C . ARG A 1 95 ? 1.082 7.720 11.459 1.00 94.88 95 ARG A C 1
ATOM 741 O O . ARG A 1 95 ? 0.075 8.096 12.060 1.00 94.88 95 ARG A O 1
ATOM 748 N N . GLU A 1 96 ? 1.680 8.460 10.528 1.00 96.19 96 GLU A N 1
ATOM 749 C CA . GLU A 1 96 ? 1.125 9.709 10.001 1.00 96.19 96 GLU A CA 1
ATOM 750 C C . GLU A 1 96 ? -0.220 9.448 9.317 1.00 96.19 96 GLU A C 1
ATOM 752 O O . GLU A 1 96 ? -1.208 10.101 9.657 1.00 96.19 96 GLU A O 1
ATOM 757 N N . PHE A 1 97 ? -0.300 8.429 8.456 1.00 96.75 97 PHE A N 1
ATOM 758 C CA . PHE A 1 97 ? -1.554 8.038 7.817 1.00 96.75 97 PHE A CA 1
ATOM 759 C C . PHE A 1 97 ? -2.645 7.675 8.838 1.00 96.75 97 PHE A C 1
ATOM 761 O O . PHE A 1 97 ? -3.784 8.130 8.704 1.00 96.75 97 PHE A O 1
ATOM 768 N N . HIS A 1 98 ? -2.308 6.935 9.903 1.00 96.62 98 HIS A N 1
ATOM 769 C CA . HIS A 1 98 ? -3.258 6.596 10.969 1.00 96.62 98 HIS A CA 1
ATOM 770 C C . HIS A 1 98 ? -3.932 7.833 11.587 1.00 96.62 98 HIS A C 1
ATOM 772 O O . HIS A 1 98 ? -5.123 7.779 11.896 1.00 96.62 98 HIS A O 1
ATOM 778 N N . GLN A 1 99 ? -3.235 8.973 11.698 1.00 97.00 99 GLN A N 1
ATOM 779 C CA . GLN A 1 99 ? -3.822 10.211 12.239 1.00 97.00 99 GLN A CA 1
ATOM 780 C C . GLN A 1 99 ? -4.965 10.766 11.376 1.00 97.00 99 GLN A C 1
ATOM 782 O O . GLN A 1 99 ? -5.791 11.536 11.866 1.00 97.00 99 GLN A O 1
ATOM 787 N N . HIS A 1 100 ? -5.047 10.373 10.104 1.00 97.31 100 HIS A N 1
ATOM 788 C CA . HIS A 1 100 ? -6.116 10.786 9.201 1.00 97.31 100 HIS A CA 1
ATOM 789 C C . HIS A 1 100 ? -7.353 9.878 9.263 1.00 97.31 100 HIS A C 1
ATOM 791 O O . HIS A 1 100 ? -8.418 10.291 8.796 1.00 97.31 100 HIS A O 1
ATOM 797 N N . LEU A 1 101 ? -7.263 8.685 9.869 1.00 96.38 101 LEU A N 1
ATOM 798 C CA . LEU A 1 101 ? -8.373 7.724 9.926 1.00 96.38 101 LEU A CA 1
ATOM 799 C C . LEU A 1 101 ? -9.678 8.313 10.482 1.00 96.38 101 LEU A C 1
ATOM 801 O O . LEU A 1 101 ? -10.700 8.101 9.836 1.00 96.38 101 LEU A O 1
ATOM 805 N N . PRO A 1 102 ? -9.696 9.112 11.573 1.00 95.56 102 PRO A N 1
ATOM 806 C CA . PRO A 1 102 ? -10.942 9.696 12.090 1.00 95.56 102 PRO A CA 1
ATOM 807 C C . PRO A 1 102 ? -11.713 10.566 11.089 1.00 95.56 102 PRO A C 1
ATOM 809 O O . PRO A 1 102 ? -12.921 10.736 11.222 1.00 95.56 102 PRO A O 1
ATOM 812 N N . LYS A 1 103 ? -11.029 11.135 10.087 1.00 96.44 103 LYS A N 1
ATOM 813 C CA . LYS A 1 103 ? -11.660 11.900 9.002 1.00 96.44 103 LYS A CA 1
ATOM 814 C C . LYS A 1 103 ? -12.022 11.006 7.812 1.00 96.44 103 LYS A C 1
ATOM 816 O O . LYS A 1 103 ? -13.042 11.226 7.158 1.00 96.44 103 LYS A O 1
ATOM 821 N N . LEU A 1 104 ? -11.158 10.046 7.486 1.00 97.38 104 LEU A N 1
ATOM 822 C CA . LEU A 1 104 ? -11.245 9.273 6.247 1.00 97.38 104 LEU A CA 1
ATOM 823 C C . LEU A 1 104 ? -12.102 8.013 6.364 1.00 97.38 104 LEU A C 1
ATOM 825 O O . LEU A 1 104 ? -12.641 7.567 5.357 1.00 97.38 104 LEU A O 1
ATOM 829 N N . LEU A 1 105 ? -12.243 7.420 7.546 1.00 97.19 105 LEU A N 1
ATOM 830 C CA . LEU A 1 105 ? -13.015 6.196 7.727 1.00 97.19 105 LEU A CA 1
ATOM 831 C C . LEU A 1 105 ? -14.405 6.530 8.272 1.00 97.19 105 LEU A C 1
ATOM 833 O O . LEU A 1 105 ? -14.541 7.184 9.304 1.00 97.19 105 LEU A O 1
ATOM 837 N N . LYS A 1 106 ? -15.453 6.094 7.570 1.00 95.94 106 LYS A N 1
ATOM 838 C CA . LYS A 1 106 ? -16.835 6.264 8.038 1.00 95.94 106 LYS A CA 1
ATOM 839 C C . LYS A 1 106 ? -17.098 5.415 9.293 1.00 95.94 106 LYS A C 1
ATOM 841 O O . LYS A 1 106 ? -16.452 4.379 9.471 1.00 95.94 106 LYS A O 1
ATOM 846 N N . PRO A 1 107 ? -18.093 5.777 10.126 1.00 92.94 107 PRO A N 1
ATOM 847 C CA . PRO A 1 107 ? -18.602 4.883 11.164 1.00 92.94 107 PRO A CA 1
ATOM 848 C C . PRO A 1 107 ? -18.982 3.512 10.584 1.00 92.94 107 PRO A C 1
ATOM 850 O O . PRO A 1 107 ? -19.654 3.439 9.558 1.00 92.94 107 PRO A O 1
ATOM 853 N N . GLY A 1 108 ? -18.533 2.432 11.228 1.00 91.12 108 GLY A N 1
ATOM 854 C CA . GLY A 1 108 ? -18.702 1.058 10.730 1.00 91.12 108 GLY A CA 1
ATOM 855 C C . GLY A 1 108 ? -17.768 0.664 9.575 1.00 91.12 108 GLY A C 1
ATOM 856 O O . GLY A 1 108 ? -17.829 -0.472 9.108 1.00 91.12 108 GLY A O 1
ATOM 857 N N . GLY A 1 109 ? -16.900 1.572 9.119 1.00 95.38 109 GLY A N 1
ATOM 858 C CA . GLY A 1 109 ? -15.922 1.296 8.076 1.00 95.38 109 GLY A CA 1
ATOM 859 C C . GLY A 1 109 ? -14.779 0.392 8.542 1.00 95.38 109 GLY A C 1
ATOM 860 O O . GLY A 1 109 ? -14.507 0.259 9.738 1.00 95.38 109 GLY A O 1
ATOM 861 N N . ILE A 1 110 ? -14.099 -0.223 7.572 1.00 97.25 110 ILE A N 1
ATOM 862 C CA . ILE A 1 110 ? -12.999 -1.168 7.803 1.00 97.25 110 ILE A CA 1
ATOM 863 C C . ILE A 1 110 ? -11.689 -0.596 7.267 1.00 97.25 110 ILE A C 1
ATOM 865 O O . ILE A 1 110 ? -11.579 -0.265 6.088 1.00 97.25 110 ILE A O 1
ATOM 869 N N . TYR A 1 111 ? -10.670 -0.530 8.114 1.00 97.88 111 TYR A N 1
ATOM 870 C CA . TYR A 1 111 ? -9.316 -0.167 7.715 1.00 97.88 111 TYR A CA 1
ATOM 871 C C . TYR A 1 111 ? -8.385 -1.378 7.784 1.00 97.88 111 TYR A C 1
ATOM 873 O O . TYR A 1 111 ? -8.440 -2.173 8.718 1.00 97.88 111 TYR A O 1
ATOM 881 N N . SER A 1 112 ? -7.520 -1.518 6.788 1.00 97.69 112 SER A N 1
ATOM 882 C CA . SER A 1 112 ? -6.418 -2.472 6.791 1.00 97.69 112 SER A CA 1
ATOM 883 C C . SER A 1 112 ? -5.245 -1.904 5.991 1.00 97.69 112 SER A C 1
ATOM 885 O O . SER A 1 112 ? -5.375 -0.903 5.283 1.00 97.69 112 SER A O 1
ATOM 887 N N . PHE A 1 113 ? -4.077 -2.515 6.118 1.00 96.56 113 PHE A N 1
ATOM 888 C CA . PHE A 1 113 ? -2.862 -2.082 5.442 1.00 96.56 113 PHE A CA 1
ATOM 889 C C . PHE A 1 113 ? -1.938 -3.270 5.179 1.00 96.56 113 PHE A C 1
ATOM 891 O O . PHE A 1 113 ? -2.085 -4.339 5.783 1.00 96.56 113 PHE A O 1
ATOM 898 N N . PHE A 1 114 ? -0.973 -3.090 4.279 1.00 94.56 114 PHE A N 1
ATOM 899 C CA . PHE A 1 114 ? 0.080 -4.077 4.079 1.00 94.56 114 PHE A CA 1
ATOM 900 C C . PHE A 1 114 ? 1.034 -4.104 5.286 1.00 94.56 114 PHE A C 1
ATOM 902 O O . PHE A 1 114 ? 1.822 -3.187 5.515 1.00 94.56 114 PHE A O 1
ATOM 909 N N . ASN A 1 115 ? 0.983 -5.182 6.067 1.00 94.69 115 ASN A N 1
ATOM 910 C CA . ASN A 1 115 ? 1.780 -5.371 7.275 1.00 94.69 115 ASN A CA 1
ATOM 911 C C . ASN A 1 115 ? 3.119 -6.065 6.967 1.00 94.69 115 ASN A C 1
ATOM 913 O O . ASN A 1 115 ? 3.362 -7.204 7.362 1.00 94.69 115 ASN A O 1
ATOM 917 N N . GLY A 1 116 ? 4.003 -5.369 6.251 1.00 93.00 116 GLY A N 1
ATOM 918 C CA . GLY A 1 116 ? 5.350 -5.855 5.918 1.00 93.00 116 GLY A CA 1
ATOM 919 C C . GLY A 1 116 ? 6.402 -5.689 7.028 1.00 93.00 116 GLY A C 1
ATOM 920 O O . GLY A 1 116 ? 7.576 -6.004 6.817 1.00 93.00 116 GLY A O 1
ATOM 921 N N . LEU A 1 117 ? 6.023 -5.169 8.202 1.00 93.38 117 LEU A N 1
ATOM 922 C CA . LEU A 1 117 ? 6.955 -4.769 9.262 1.00 93.38 117 LEU A CA 1
ATOM 923 C C . LEU A 1 117 ? 7.778 -5.962 9.763 1.00 93.38 117 LEU A C 1
ATOM 925 O O . LEU A 1 117 ? 7.235 -6.912 10.316 1.00 93.38 117 LEU A O 1
ATOM 929 N N . CYS A 1 118 ? 9.101 -5.913 9.600 1.00 93.81 118 CYS A N 1
ATOM 930 C CA . CYS A 1 118 ? 10.012 -6.988 10.011 1.00 93.81 118 CYS A CA 1
ATOM 931 C C . CYS A 1 118 ? 9.688 -8.375 9.414 1.00 93.81 118 CYS A C 1
ATOM 933 O O . CYS A 1 118 ? 9.943 -9.390 10.062 1.00 93.81 118 CYS A O 1
ATOM 935 N N . GLY A 1 119 ? 9.227 -8.444 8.160 1.00 92.94 119 GLY A N 1
ATOM 936 C CA . GLY A 1 119 ? 8.894 -9.696 7.454 1.00 92.94 119 GLY A CA 1
ATOM 937 C C . GLY A 1 119 ? 10.022 -10.737 7.305 1.00 92.94 119 GLY A C 1
ATOM 938 O O . GLY A 1 119 ? 9.797 -11.796 6.729 1.00 92.94 119 GLY A O 1
ATOM 939 N N . GLY A 1 120 ? 11.232 -10.474 7.807 1.00 92.19 120 GLY A N 1
ATOM 940 C CA . GLY A 1 120 ? 12.342 -11.434 7.885 1.00 92.19 120 GLY A CA 1
ATOM 941 C C . GLY A 1 120 ? 12.630 -11.976 9.291 1.00 92.19 120 GLY A C 1
ATOM 942 O O . GLY A 1 120 ? 13.534 -12.791 9.451 1.00 92.19 120 GLY A O 1
ATOM 943 N N . ASN A 1 121 ? 11.916 -11.519 10.326 1.00 95.06 121 ASN A N 1
ATOM 944 C CA . ASN A 1 121 ? 12.145 -11.940 11.708 1.00 95.06 121 ASN A CA 1
ATOM 945 C C . ASN A 1 121 ? 10.824 -12.059 12.481 1.00 95.06 121 ASN A C 1
ATOM 947 O O . ASN A 1 121 ? 10.208 -11.051 12.820 1.00 95.06 121 ASN A O 1
ATOM 951 N N . THR A 1 122 ? 10.427 -13.289 12.820 1.00 94.50 122 THR A N 1
ATOM 952 C CA . THR A 1 122 ? 9.159 -13.574 13.511 1.00 94.50 122 THR A CA 1
ATOM 953 C C . THR A 1 122 ? 9.022 -12.839 14.841 1.00 94.50 122 THR A C 1
ATOM 955 O O . THR A 1 122 ? 7.954 -12.314 15.136 1.00 94.50 122 THR A O 1
ATOM 958 N N . PHE A 1 123 ? 10.091 -12.777 15.643 1.00 96.19 123 PHE A N 1
ATOM 959 C CA . PHE A 1 123 ? 10.047 -12.119 16.949 1.00 96.19 123 PHE A CA 1
ATOM 960 C C . PHE A 1 123 ? 9.742 -10.627 16.797 1.00 96.19 123 PHE A C 1
ATOM 962 O O . PHE A 1 123 ? 8.795 -10.125 17.401 1.00 96.19 123 PHE A O 1
ATOM 969 N N . PHE A 1 124 ? 10.495 -9.925 15.946 1.00 96.81 124 PHE A N 1
ATOM 970 C CA . PHE A 1 124 ? 10.258 -8.501 15.717 1.00 96.81 124 PHE A CA 1
ATOM 971 C C . PHE A 1 124 ? 8.931 -8.242 15.009 1.00 96.81 124 PHE A C 1
ATOM 973 O O . PHE A 1 124 ? 8.258 -7.278 15.353 1.00 96.81 124 PHE A O 1
ATOM 980 N N . HIS A 1 125 ? 8.515 -9.109 14.084 1.00 96.44 125 HIS A N 1
ATOM 981 C CA . HIS A 1 125 ? 7.222 -8.980 13.420 1.00 96.44 125 HIS A CA 1
ATOM 982 C C . HIS A 1 125 ? 6.060 -9.011 14.419 1.00 96.44 125 HIS A C 1
ATOM 984 O O . HIS A 1 125 ? 5.216 -8.120 14.397 1.00 96.44 125 HIS A O 1
ATOM 990 N N . VAL A 1 126 ? 6.047 -9.971 15.351 1.00 95.75 126 VAL A N 1
ATOM 991 C CA . VAL A 1 126 ? 5.006 -10.053 16.392 1.00 95.75 126 VAL A CA 1
ATOM 992 C C . VAL A 1 126 ? 5.038 -8.828 17.312 1.00 95.75 126 VAL A C 1
ATOM 994 O O . VAL A 1 126 ? 3.987 -8.268 17.620 1.00 95.75 126 VAL A O 1
ATOM 997 N N . VAL A 1 127 ? 6.228 -8.354 17.704 1.00 96.56 127 VAL A N 1
ATOM 998 C CA . VAL A 1 127 ? 6.366 -7.109 18.481 1.00 96.56 127 VAL A CA 1
ATOM 999 C C . VAL A 1 127 ? 5.765 -5.921 17.725 1.00 96.56 127 VAL A C 1
ATOM 1001 O O . VAL A 1 127 ? 4.977 -5.170 18.297 1.00 96.56 127 VAL A O 1
ATOM 1004 N N . TYR A 1 128 ? 6.084 -5.767 16.438 1.00 95.88 128 TYR A N 1
ATOM 1005 C CA . TYR A 1 128 ? 5.539 -4.690 15.614 1.00 95.88 128 TYR A CA 1
ATOM 1006 C C . TYR A 1 128 ? 4.033 -4.807 15.406 1.00 95.88 128 TYR A C 1
ATOM 1008 O O . TYR A 1 128 ? 3.367 -3.779 15.429 1.00 95.88 128 TYR A O 1
ATOM 1016 N N . CYS A 1 129 ? 3.484 -6.018 15.279 1.00 96.00 129 CYS A N 1
ATOM 1017 C CA . CYS A 1 129 ? 2.039 -6.221 15.201 1.00 96.00 129 CYS A CA 1
ATOM 1018 C C . CYS A 1 129 ? 1.325 -5.668 16.443 1.00 96.00 129 CYS A C 1
ATOM 1020 O O . CYS A 1 129 ? 0.292 -5.014 16.320 1.00 96.00 129 CYS A O 1
ATOM 1022 N N . HIS A 1 130 ? 1.890 -5.865 17.637 1.00 95.25 130 HIS A N 1
ATOM 1023 C CA . HIS A 1 130 ? 1.340 -5.268 18.854 1.00 95.25 130 HIS A CA 1
ATOM 1024 C C . HIS A 1 130 ? 1.534 -3.751 18.893 1.00 95.25 130 HIS A C 1
ATOM 1026 O O . HIS A 1 130 ? 0.581 -3.035 19.177 1.00 95.25 130 HIS A O 1
ATOM 1032 N N . LEU A 1 131 ? 2.730 -3.249 18.570 1.00 95.19 131 LEU A N 1
ATOM 1033 C CA . LEU A 1 131 ? 3.013 -1.809 18.589 1.00 95.19 131 LEU A CA 1
ATOM 1034 C C . LEU A 1 131 ? 2.116 -1.022 17.632 1.00 95.19 131 LEU A C 1
ATOM 1036 O O . LEU A 1 131 ? 1.547 -0.009 18.029 1.00 95.19 131 LEU A O 1
ATOM 1040 N N . VAL A 1 132 ? 1.967 -1.498 16.396 1.00 95.06 132 VAL A N 1
ATOM 1041 C CA . VAL A 1 132 ? 1.173 -0.813 15.373 1.00 95.06 132 VAL A CA 1
ATOM 1042 C C . VAL A 1 132 ? -0.322 -0.841 15.701 1.00 95.06 132 VAL A C 1
ATOM 1044 O O . VAL A 1 132 ? -1.024 0.104 15.360 1.00 95.06 132 VAL A O 1
ATOM 1047 N N . SER A 1 133 ? -0.806 -1.864 16.420 1.00 95.00 133 SER A N 1
ATOM 1048 C CA . SER A 1 133 ? -2.211 -1.952 16.855 1.00 95.00 133 SER A CA 1
ATOM 1049 C C . SER A 1 133 ? -2.581 -0.862 17.865 1.00 95.00 133 SER A C 1
ATOM 1051 O O . SER A 1 133 ? -3.696 -0.345 17.823 1.00 95.00 133 SER A O 1
ATOM 1053 N N . LEU A 1 134 ? -1.628 -0.438 18.707 1.00 94.88 134 LEU A N 1
ATOM 1054 C CA . LEU A 1 134 ? -1.847 0.621 19.699 1.00 94.88 134 LEU A CA 1
ATOM 1055 C C . LEU A 1 134 ? -2.208 1.967 19.054 1.00 94.88 134 LEU A C 1
ATOM 1057 O O . LEU A 1 134 ? -2.815 2.818 19.697 1.00 94.88 134 LEU A O 1
ATOM 1061 N N . GLU A 1 135 ? -1.808 2.211 17.805 1.00 93.94 135 GLU A N 1
ATOM 1062 C CA . GLU A 1 135 ? -2.037 3.498 17.147 1.00 93.94 135 GLU A CA 1
ATOM 1063 C C . GLU A 1 135 ? -3.507 3.703 16.744 1.00 93.94 135 GLU A C 1
ATOM 1065 O O . GLU A 1 135 ? -4.096 4.674 17.227 1.00 93.94 135 GLU A O 1
ATOM 1070 N N . PRO A 1 136 ? -4.144 2.817 15.948 1.00 93.81 136 PRO A N 1
ATOM 1071 C CA . PRO A 1 136 ? -5.591 2.844 15.758 1.00 93.81 136 PRO A CA 1
ATOM 1072 C C . PRO A 1 136 ? -6.365 2.712 17.078 1.00 93.81 136 PRO A C 1
ATOM 1074 O O . PRO A 1 136 ? -7.365 3.400 17.264 1.00 93.81 136 PRO A O 1
ATOM 1077 N N . GLU A 1 137 ? -5.904 1.898 18.030 1.00 94.44 137 GLU A N 1
ATOM 1078 C CA . GLU A 1 137 ? -6.584 1.747 19.328 1.00 94.44 137 GLU A CA 1
ATOM 1079 C C . GLU A 1 137 ? -6.669 3.062 20.107 1.00 94.44 137 GLU A C 1
ATOM 1081 O O . GLU A 1 137 ? -7.741 3.433 20.588 1.00 94.44 137 GLU A O 1
ATOM 1086 N N . ASN A 1 138 ? -5.583 3.837 20.139 1.00 94.31 138 ASN A N 1
ATOM 1087 C CA . ASN A 1 138 ? -5.572 5.170 20.745 1.00 94.31 138 ASN A CA 1
ATOM 1088 C C . ASN A 1 138 ? -6.495 6.177 20.033 1.00 94.31 138 ASN A C 1
ATOM 1090 O O . ASN A 1 138 ? -6.802 7.227 20.596 1.00 94.31 138 ASN A O 1
ATOM 1094 N N . LEU A 1 139 ? -6.933 5.875 18.809 1.00 94.19 139 LEU A N 1
ATOM 1095 C CA . LEU A 1 139 ? -7.878 6.674 18.028 1.00 94.19 139 LEU A CA 1
ATOM 1096 C C . LEU A 1 139 ? -9.323 6.140 18.109 1.00 94.19 139 LEU A C 1
ATOM 1098 O O . LEU A 1 139 ? -10.198 6.675 17.430 1.00 94.19 139 LEU A O 1
ATOM 1102 N N . GLY A 1 140 ? -9.587 5.119 18.935 1.00 93.75 140 GLY A N 1
ATOM 1103 C CA . GLY A 1 140 ? -10.925 4.553 19.144 1.00 93.75 140 GLY A CA 1
ATOM 1104 C C . GLY A 1 140 ? -11.301 3.412 18.191 1.00 93.75 140 GLY A C 1
ATOM 1105 O O . GLY A 1 140 ? -12.489 3.134 18.003 1.00 93.75 140 GLY A O 1
ATOM 1106 N N . TYR A 1 141 ? -10.316 2.752 17.581 1.00 95.00 141 TYR A N 1
ATOM 1107 C CA . TYR A 1 141 ? -10.534 1.576 16.736 1.00 95.00 141 TYR A CA 1
ATOM 1108 C C . TYR A 1 141 ? -10.194 0.281 17.477 1.00 95.00 141 TYR A C 1
ATOM 1110 O O . TYR A 1 141 ? -9.209 0.198 18.198 1.00 95.00 141 TYR A O 1
ATOM 1118 N N . LEU A 1 142 ? -10.983 -0.765 17.264 1.00 94.50 142 LEU A N 1
ATOM 1119 C CA . LEU A 1 142 ? -10.612 -2.126 17.626 1.00 94.50 142 LEU A CA 1
ATOM 1120 C C . LEU A 1 142 ? -9.728 -2.704 16.523 1.00 94.50 142 LEU A C 1
ATOM 1122 O O . LEU A 1 142 ? -10.108 -2.644 15.353 1.00 94.50 142 LEU A O 1
ATOM 1126 N N . THR A 1 143 ? -8.606 -3.316 16.898 1.00 95.62 143 THR A N 1
ATOM 1127 C CA . THR A 1 143 ? -7.696 -3.979 15.959 1.00 95.62 143 THR A CA 1
ATOM 1128 C C . THR A 1 143 ? -7.742 -5.495 16.139 1.00 95.62 143 THR A C 1
ATOM 1130 O O . THR A 1 143 ? -7.468 -6.020 17.216 1.00 95.62 143 THR A O 1
ATOM 1133 N N . GLN A 1 144 ? -8.064 -6.222 15.070 1.00 96.06 144 GLN A N 1
ATOM 1134 C CA . GLN A 1 144 ? -8.008 -7.682 15.021 1.00 96.06 144 GLN A CA 1
ATOM 1135 C C . GLN A 1 144 ? -6.819 -8.138 14.173 1.00 96.06 144 GLN A C 1
ATOM 1137 O O . GLN A 1 144 ? -6.645 -7.683 13.046 1.00 96.06 144 GLN A O 1
ATOM 1142 N N . LEU A 1 145 ? -6.038 -9.093 14.685 1.00 96.75 145 LEU A N 1
ATOM 1143 C CA . LEU A 1 145 ? -4.984 -9.765 13.927 1.00 96.75 145 LEU A CA 1
ATOM 1144 C C . LEU A 1 145 ? -5.517 -11.094 13.389 1.00 96.75 145 LEU A C 1
ATOM 1146 O O . LEU A 1 145 ? -5.809 -12.013 14.156 1.00 96.75 145 LEU A O 1
ATOM 1150 N N . ILE A 1 146 ? -5.621 -11.208 12.068 1.00 97.12 146 ILE A N 1
ATOM 1151 C CA . ILE A 1 146 ? -6.042 -12.428 11.380 1.00 97.12 146 ILE A CA 1
ATOM 1152 C C . ILE A 1 146 ? -4.789 -13.145 10.850 1.00 97.12 146 ILE A C 1
ATOM 1154 O O . ILE A 1 146 ? -4.119 -12.606 9.965 1.00 97.12 146 ILE A O 1
ATOM 1158 N N . PRO A 1 147 ? -4.436 -14.339 11.364 1.00 96.12 147 PRO A N 1
ATOM 1159 C CA . PRO A 1 147 ? -3.293 -15.097 10.867 1.00 96.12 147 PRO A CA 1
ATOM 1160 C C . PRO A 1 147 ? -3.624 -15.751 9.521 1.00 96.12 147 PRO A C 1
ATOM 1162 O O . PRO A 1 147 ? -4.580 -16.518 9.408 1.00 96.12 147 PRO A O 1
ATOM 1165 N N . LEU A 1 148 ? -2.805 -15.478 8.510 1.00 95.06 148 LEU A N 1
ATOM 1166 C CA . LEU A 1 148 ? -2.890 -16.064 7.177 1.00 95.06 148 LEU A CA 1
ATOM 1167 C C . LEU A 1 148 ? -1.662 -16.960 6.935 1.00 95.06 148 LEU A C 1
ATOM 1169 O O . LEU A 1 148 ? -0.530 -16.480 7.059 1.00 95.06 148 LEU A O 1
ATOM 1173 N N . PRO A 1 149 ? -1.844 -18.253 6.608 1.00 93.50 149 PRO A N 1
ATOM 1174 C CA . PRO A 1 149 ? -0.727 -19.153 6.343 1.00 93.50 149 PRO A CA 1
ATOM 1175 C C . PRO A 1 149 ? -0.029 -18.770 5.034 1.00 93.50 149 PRO A C 1
ATOM 1177 O O . PRO A 1 149 ? -0.664 -18.655 3.989 1.00 93.50 149 PRO A O 1
ATOM 1180 N N . MET A 1 150 ? 1.291 -18.603 5.096 1.00 90.75 150 MET A N 1
ATOM 1181 C CA . MET A 1 150 ? 2.140 -18.233 3.959 1.00 90.75 150 MET A CA 1
ATOM 1182 C C . MET A 1 150 ? 3.120 -19.330 3.553 1.00 90.75 150 MET A C 1
ATOM 1184 O O . MET A 1 150 ? 3.675 -19.266 2.460 1.00 90.75 150 MET A O 1
ATOM 1188 N N . LYS A 1 151 ? 3.328 -20.343 4.400 1.00 84.81 151 LYS A N 1
ATOM 1189 C CA . LYS A 1 151 ? 4.318 -21.409 4.186 1.00 84.81 151 LYS A CA 1
ATOM 1190 C C . LYS A 1 151 ? 4.247 -22.044 2.792 1.00 84.81 151 LYS A C 1
ATOM 1192 O O . LYS A 1 151 ? 5.277 -22.229 2.152 1.00 84.81 151 LYS A O 1
ATOM 1197 N N . ASP A 1 152 ? 3.038 -22.318 2.310 1.00 83.25 152 ASP A N 1
ATOM 1198 C CA . ASP A 1 152 ? 2.818 -22.983 1.020 1.00 83.25 152 ASP A CA 1
ATOM 1199 C C . ASP A 1 152 ? 2.835 -22.006 -0.176 1.00 83.25 152 ASP A C 1
ATOM 1201 O O . ASP A 1 152 ? 2.799 -22.431 -1.327 1.00 83.25 152 ASP A O 1
ATOM 1205 N N . CYS A 1 153 ? 2.914 -20.697 0.086 1.00 80.12 153 CYS A N 1
ATOM 1206 C CA . CYS A 1 153 ? 2.843 -19.620 -0.907 1.00 80.12 153 CYS A CA 1
ATOM 1207 C C . CYS A 1 153 ? 4.205 -18.958 -1.191 1.00 80.12 153 CYS A C 1
ATOM 1209 O O . CYS A 1 153 ? 4.266 -18.017 -1.978 1.00 80.12 153 CYS A O 1
ATOM 1211 N N . LEU A 1 154 ? 5.284 -19.390 -0.525 1.00 79.94 154 LEU A N 1
ATOM 1212 C CA . LEU A 1 154 ? 6.606 -18.740 -0.544 1.00 79.94 154 LEU A CA 1
ATOM 1213 C C . LEU A 1 154 ? 7.722 -19.648 -1.096 1.00 79.94 154 LEU A C 1
ATOM 1215 O O . LEU A 1 154 ? 8.867 -19.562 -0.642 1.00 79.94 154 LEU A O 1
ATOM 1219 N N . GLY A 1 155 ? 7.402 -20.526 -2.051 1.00 75.12 155 GLY A N 1
ATOM 1220 C CA . GLY A 1 155 ? 8.372 -21.440 -2.663 1.00 75.12 155 GLY A CA 1
ATOM 1221 C C . GLY A 1 155 ? 9.538 -20.728 -3.365 1.00 75.12 155 GLY A C 1
ATOM 1222 O O . GLY A 1 155 ? 9.527 -19.513 -3.590 1.00 75.12 155 GLY A O 1
ATOM 1223 N N . GLU A 1 156 ? 10.594 -21.477 -3.697 1.00 75.06 156 GLU A N 1
ATOM 1224 C CA . GLU A 1 156 ? 11.809 -20.919 -4.318 1.00 75.06 156 GLU A CA 1
ATOM 1225 C C . GLU A 1 156 ? 11.519 -20.212 -5.647 1.00 75.06 156 GLU A C 1
ATOM 1227 O O . GLU A 1 156 ? 12.189 -19.239 -5.996 1.00 75.06 156 GLU A O 1
ATOM 1232 N N . GLU A 1 157 ? 10.496 -20.662 -6.372 1.00 79.31 157 GLU A N 1
ATOM 1233 C CA . GLU A 1 157 ? 10.048 -20.054 -7.615 1.00 79.31 157 GLU A CA 1
ATOM 1234 C C . GLU A 1 157 ? 9.541 -18.622 -7.455 1.00 79.31 157 GLU A C 1
ATOM 1236 O O . GLU A 1 157 ? 9.753 -17.843 -8.379 1.00 79.31 157 GLU A O 1
ATOM 1241 N N . VAL A 1 158 ? 8.930 -18.282 -6.313 1.00 78.69 158 VAL A N 1
ATOM 1242 C CA . VAL A 1 158 ? 8.350 -16.954 -6.028 1.00 78.69 158 VAL A CA 1
ATOM 1243 C C . VAL A 1 158 ? 9.434 -15.893 -5.887 1.00 78.69 158 VAL A C 1
ATOM 1245 O O . VAL A 1 158 ? 9.241 -14.738 -6.246 1.00 78.69 158 VAL A O 1
ATOM 1248 N N . TRP A 1 159 ? 10.592 -16.289 -5.363 1.00 79.25 159 TRP A N 1
ATOM 1249 C CA . TRP A 1 159 ? 11.706 -15.384 -5.091 1.00 79.25 159 TRP A CA 1
ATOM 1250 C C . TRP A 1 159 ? 12.835 -15.497 -6.118 1.00 79.25 159 TRP A C 1
ATOM 1252 O O . TRP A 1 159 ? 13.938 -14.991 -5.897 1.00 79.25 159 TRP A O 1
ATOM 1262 N N . ARG A 1 160 ? 12.601 -16.194 -7.232 1.00 78.94 160 ARG A N 1
ATOM 1263 C CA . ARG A 1 160 ? 13.623 -16.453 -8.244 1.00 78.94 160 ARG A CA 1
ATOM 1264 C C . ARG A 1 160 ? 14.045 -15.144 -8.909 1.00 78.94 160 ARG A C 1
ATOM 1266 O O . ARG A 1 160 ? 13.265 -14.512 -9.597 1.00 78.94 160 ARG A O 1
ATOM 1273 N N . GLY A 1 161 ? 15.308 -14.759 -8.741 1.00 70.38 161 GLY A N 1
ATOM 1274 C CA . GLY A 1 161 ? 15.825 -13.492 -9.279 1.00 70.38 161 GLY A CA 1
ATOM 1275 C C . GLY A 1 161 ? 15.582 -12.279 -8.374 1.00 70.38 161 GLY A C 1
ATOM 1276 O O . GLY A 1 161 ? 16.115 -11.208 -8.651 1.00 70.38 161 GLY A O 1
ATOM 1277 N N . VAL A 1 162 ? 14.879 -12.448 -7.248 1.00 73.69 162 VAL A N 1
ATOM 1278 C CA . VAL A 1 162 ? 14.718 -11.401 -6.235 1.00 73.69 162 VAL A CA 1
ATOM 1279 C C . VAL A 1 162 ? 15.948 -11.382 -5.329 1.00 73.69 162 VAL A C 1
ATOM 1281 O O . VAL A 1 162 ? 16.223 -12.339 -4.605 1.00 73.69 162 VAL A O 1
ATOM 1284 N N . SER A 1 163 ? 16.699 -10.279 -5.353 1.00 70.31 163 SER A N 1
ATOM 1285 C CA . SER A 1 163 ? 17.926 -10.119 -4.559 1.00 70.31 163 SER A CA 1
ATOM 1286 C C . SER A 1 163 ? 17.660 -9.900 -3.067 1.00 70.31 163 SER A C 1
ATOM 1288 O O . SER A 1 163 ? 18.479 -10.291 -2.238 1.00 70.31 163 SER A O 1
ATOM 1290 N N . GLN A 1 164 ? 16.522 -9.293 -2.717 1.00 76.44 164 GLN A N 1
ATOM 1291 C CA . GLN A 1 164 ? 16.124 -8.993 -1.342 1.00 76.44 164 GLN A CA 1
ATOM 1292 C C . GLN A 1 164 ? 14.664 -9.388 -1.117 1.00 76.44 164 GLN A C 1
ATOM 1294 O O . GLN A 1 164 ? 13.744 -8.727 -1.598 1.00 76.44 164 GLN A O 1
ATOM 1299 N N . LYS A 1 165 ? 14.448 -10.481 -0.379 1.00 84.81 165 LYS A N 1
ATOM 1300 C CA . LYS A 1 165 ? 13.102 -10.939 -0.020 1.00 84.81 165 LYS A CA 1
ATOM 1301 C C . LYS A 1 165 ? 12.523 -10.016 1.045 1.00 84.81 165 LYS A C 1
ATOM 1303 O O . LYS A 1 165 ? 13.037 -9.964 2.162 1.00 84.81 165 LYS A O 1
ATOM 1308 N N . TYR A 1 166 ? 11.431 -9.332 0.722 1.00 85.19 166 TYR A N 1
ATOM 1309 C CA . TYR A 1 166 ? 10.728 -8.477 1.682 1.00 85.19 166 TYR A CA 1
ATOM 1310 C C . TYR A 1 166 ? 9.908 -9.283 2.704 1.00 85.19 166 TYR A C 1
ATOM 1312 O O . TYR A 1 166 ? 9.514 -8.744 3.737 1.00 85.19 166 TYR A O 1
ATOM 1320 N N . TRP A 1 167 ? 9.666 -10.574 2.445 1.00 91.38 167 TRP A N 1
ATOM 1321 C CA . TRP A 1 167 ? 8.887 -11.445 3.320 1.00 91.38 167 TRP A CA 1
ATOM 1322 C C . TRP A 1 167 ? 9.415 -12.883 3.341 1.00 91.38 167 TRP A C 1
ATOM 1324 O O . TRP A 1 167 ? 9.731 -13.450 2.298 1.00 91.38 167 TRP A O 1
ATOM 1334 N N . GLN A 1 168 ? 9.519 -13.479 4.530 1.00 91.38 168 GLN A N 1
ATOM 1335 C CA . GLN A 1 168 ? 10.084 -14.818 4.746 1.00 91.38 168 GLN A CA 1
ATOM 1336 C C . GLN A 1 168 ? 9.387 -15.605 5.873 1.00 91.38 168 GLN A C 1
ATOM 1338 O O . GLN A 1 168 ? 9.856 -16.679 6.236 1.00 91.38 168 GLN A O 1
ATOM 1343 N N . LEU A 1 169 ? 8.302 -15.086 6.460 1.00 93.88 169 LEU A N 1
ATOM 1344 C CA . LEU A 1 169 ? 7.624 -15.731 7.593 1.00 93.88 169 LEU A CA 1
ATOM 1345 C C . LEU A 1 169 ? 6.522 -16.692 7.134 1.00 93.88 169 LEU A C 1
ATOM 1347 O O . LEU A 1 169 ? 5.803 -16.405 6.177 1.00 93.88 169 LEU A O 1
ATOM 1351 N N . ASP A 1 170 ? 6.319 -17.765 7.902 1.00 94.19 170 ASP A N 1
ATOM 1352 C CA . ASP A 1 170 ? 5.284 -18.785 7.659 1.00 94.19 170 ASP A CA 1
ATOM 1353 C C . ASP A 1 170 ? 3.847 -18.276 7.858 1.00 94.19 170 ASP A C 1
ATOM 1355 O O . ASP A 1 170 ? 2.905 -18.894 7.362 1.00 94.19 170 ASP A O 1
ATOM 1359 N N . THR A 1 171 ? 3.664 -17.175 8.593 1.00 94.25 171 THR A N 1
ATOM 1360 C CA . THR A 1 171 ? 2.355 -16.575 8.895 1.00 94.25 171 THR A CA 1
ATOM 1361 C C . THR A 1 171 ? 2.407 -15.080 8.631 1.00 94.25 171 THR A C 1
ATOM 1363 O O . THR A 1 171 ? 3.259 -14.398 9.196 1.00 94.25 171 THR A O 1
ATOM 1366 N N . TYR A 1 172 ? 1.477 -14.575 7.824 1.00 95.12 172 TYR A N 1
ATOM 1367 C CA . TYR A 1 172 ? 1.202 -13.148 7.675 1.00 95.12 172 TYR A CA 1
ATOM 1368 C C . TYR A 1 172 ? 0.045 -12.753 8.588 1.00 95.12 172 TYR A C 1
ATOM 1370 O O . TYR A 1 172 ? -1.018 -13.366 8.536 1.00 95.12 172 TYR A O 1
ATOM 1378 N N . TYR A 1 173 ? 0.229 -11.730 9.419 1.00 96.62 173 TYR A N 1
ATOM 1379 C CA . TYR A 1 173 ? -0.853 -11.190 10.238 1.00 96.62 173 TYR A CA 1
ATOM 1380 C C . TYR A 1 173 ? -1.515 -10.022 9.512 1.00 96.62 173 TYR A C 1
ATOM 1382 O O . TYR A 1 173 ? -0.930 -8.944 9.393 1.00 96.62 173 TYR A O 1
ATOM 1390 N N . LEU A 1 174 ? -2.745 -10.237 9.046 1.00 96.81 174 LEU A N 1
ATOM 1391 C CA . LEU A 1 174 ? -3.594 -9.188 8.496 1.00 96.81 174 LEU A CA 1
ATOM 1392 C C . LEU A 1 174 ? -4.243 -8.420 9.650 1.00 96.81 174 LEU A C 1
ATOM 1394 O O . LEU A 1 174 ? -5.027 -8.998 10.404 1.00 96.81 174 LEU A O 1
ATOM 1398 N N . LEU A 1 175 ? -3.934 -7.130 9.776 1.00 96.50 175 LEU A N 1
ATOM 1399 C CA . LEU A 1 175 ? -4.605 -6.257 10.735 1.00 96.50 175 LEU A CA 1
ATOM 1400 C C . LEU A 1 175 ? -5.893 -5.718 10.124 1.00 96.50 175 LEU A C 1
ATOM 1402 O O . LEU A 1 175 ? -5.881 -5.169 9.021 1.00 96.50 175 LEU A O 1
ATOM 1406 N N . VAL A 1 176 ? -6.992 -5.874 10.850 1.00 97.31 176 VAL A N 1
ATOM 1407 C CA . VAL A 1 176 ? -8.302 -5.334 10.495 1.00 97.31 176 VAL A CA 1
ATOM 1408 C C . VAL A 1 176 ? -8.753 -4.418 11.620 1.00 97.31 176 VAL A C 1
ATOM 1410 O O . VAL A 1 176 ? -8.971 -4.872 12.742 1.00 97.31 176 VAL A O 1
ATOM 1413 N N . CYS A 1 177 ? -8.880 -3.133 11.313 1.00 96.75 177 CYS A N 1
ATOM 1414 C CA . CYS A 1 177 ? -9.279 -2.100 12.255 1.00 96.75 177 CYS A CA 1
ATOM 1415 C C . CYS A 1 177 ? -10.715 -1.657 11.972 1.00 96.75 177 CYS A C 1
ATOM 1417 O O . CYS A 1 177 ? -11.068 -1.359 10.828 1.00 96.75 177 CYS A O 1
ATOM 1419 N N . GLN A 1 178 ? -11.539 -1.582 13.011 1.00 94.38 178 GLN A N 1
ATOM 1420 C CA . GLN A 1 178 ? -12.935 -1.149 12.926 1.00 94.38 178 GLN A CA 1
ATOM 1421 C C . GLN A 1 178 ? -13.252 -0.177 14.055 1.00 94.38 178 GLN A C 1
ATOM 1423 O O . GLN A 1 178 ? -12.709 -0.294 15.149 1.00 94.38 178 GLN A O 1
ATOM 1428 N N . SER A 1 179 ? -14.117 0.804 13.801 1.00 84.81 179 SER A N 1
ATOM 1429 C CA . SER A 1 179 ? -14.549 1.730 14.853 1.00 84.81 179 SER A CA 1
ATOM 1430 C C . SER A 1 179 ? -15.285 0.960 15.951 1.00 84.81 179 SER A C 1
ATOM 1432 O O . SER A 1 179 ? -16.132 0.114 15.654 1.00 84.81 179 SER A O 1
ATOM 1434 N N . ILE A 1 180 ? -14.967 1.254 17.214 1.00 73.75 180 ILE A N 1
ATOM 1435 C CA . ILE A 1 180 ? -15.725 0.742 18.355 1.00 73.75 180 ILE A CA 1
ATOM 1436 C C . ILE A 1 180 ? -17.076 1.463 18.337 1.00 73.75 180 ILE A C 1
ATOM 1438 O O . ILE A 1 180 ? -17.185 2.603 18.781 1.00 73.75 180 ILE A O 1
ATOM 1442 N N . GLN A 1 181 ? -18.108 0.834 17.777 1.00 63.56 181 GLN A N 1
ATOM 1443 C CA . GLN A 1 181 ? -19.471 1.301 18.004 1.00 63.56 181 GLN A CA 1
ATOM 1444 C C . GLN A 1 181 ? -19.823 0.991 19.461 1.00 63.56 181 GLN A C 1
ATOM 1446 O O . GLN A 1 181 ? -19.867 -0.177 19.849 1.00 63.56 181 GLN A O 1
ATOM 1451 N N . GLU A 1 182 ? -20.090 2.020 20.269 1.00 50.88 182 GLU A N 1
ATOM 1452 C CA . GLU A 1 182 ? -20.996 1.829 21.398 1.00 50.88 182 GLU A CA 1
ATOM 1453 C C . GLU A 1 182 ? -22.342 1.443 20.784 1.00 50.88 182 GLU A C 1
ATOM 1455 O O . GLU A 1 182 ? -22.936 2.207 20.025 1.00 50.88 182 GLU A O 1
ATOM 1460 N N . SER A 1 183 ? -22.770 0.205 21.016 1.00 46.09 183 SER A N 1
ATOM 1461 C CA . SER A 1 183 ? -24.138 -0.205 20.726 1.00 46.09 183 SER A CA 1
ATOM 1462 C C . SER A 1 183 ? -25.080 0.716 21.502 1.00 46.09 183 SER A C 1
ATOM 1464 O O . SER A 1 183 ? -25.042 0.687 22.735 1.00 46.09 183 SER A O 1
ATOM 1466 N N . GLU A 1 184 ? -25.865 1.532 20.791 1.00 40.56 184 GLU A N 1
ATOM 1467 C CA . GLU A 1 184 ? -27.030 2.232 21.359 1.00 40.56 184 GLU A CA 1
ATOM 1468 C C . GLU A 1 184 ? -28.020 1.248 22.001 1.00 40.56 184 GLU A C 1
ATOM 1470 O O . GLU A 1 184 ? -28.211 0.135 21.448 1.00 40.56 184 GLU A O 1
#

Sequence (184 aa):
METGEQLCEAARNDDLAKVKSLAGAPWNALSQSNQSAGDLSMDAGYQEAFEVLLNAGKKNNVKLIFGRWQDIVSQLESYDGIFFDTYGEYYKDLREFHQHLPKLLKPGGIYSFFNGLCGGNTFFHVVYCHLVSLEPENLGYLTQLIPLPMKDCLGEEVWRGVSQKYWQLDTYYLLVCQSIQESE

Radius of gyration: 18.9 Å; chains: 1; bounding box: 45×40×50 Å

pLDDT: mean 89.43, std 9.61, range [40.56, 97.94]

Foldseek 3Di:
DPLQQQLLVCLLVVVQVSLLVSQVPDQCRAYPVRHGSLRNNVVVVVVSSNVSNVCSQDDPPDDDDDDDCVVCVVVAAADLEEEAEDPPDDPVVLLVVLVSCVGHYDAFHKYWYQLLQPQVDPVRSVVVLVVSQVSNVVVQKHKDWDKDACQVVDDPVVCVVPPDDSHDDRIDTIIMIHHPDPDD

Organism: Hibiscus trionum (NCBI:txid183268)